Protein AF-A0A947R9C5-F1 (afdb_monomer)

Foldseek 3Di:
DPPVVVVVVVVVVVVVVVVVVVVVVVVVVVVCCVVPVDDPPPPPPPPPLPDFPDPDPVVSLVVQLVLQLVQQVVCCVVPVQKDFPDNVVSSVVSNVLSVVLSVVSVCCVVPPVVVCVVCVSVVSLVVQLVVLVCCQPPPAVPGMHGPDPCSSNVSSVSSVVVVVVVVVVVVVVVVVVVVVVVVVVVVD

Nearest PDB structures (foldseek):
  8t8l-assembly1_A  TM=5.229E-01  e=5.037E+00  Aquifex aeolicus

Secondary structure (DSSP, 8-state):
-HHHHHHHHHHHHHHHHHHHHHHHHHHHHHHHHHHS---TT--S----TT--S-SSHHHHH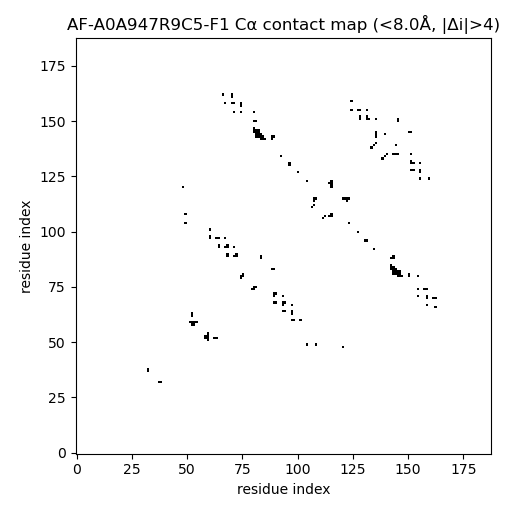HHHHHHHHHHHHHHHHHH--EEES-HHHHHHHHHHHHHHHHHHHHHHHHH-HHHHHHTTTHHHHHHHHHHHHHHHHHT-TTTEEESSTTHHHHHHHHHHHHHHHHHHHHHHHHHHHHHHHHHHHTT-

Solvent-accessible surface area (backbone atoms only — not comparable to full-atom values): 10571 Å² total; per-residue (Å²): 128,72,67,65,60,52,52,53,52,49,54,50,54,53,48,51,52,52,52,50,51,52,52,52,52,52,52,49,52,55,49,48,57,66,74,44,84,64,75,92,70,77,82,58,82,71,71,68,85,70,78,65,88,42,94,48,68,69,58,22,50,54,54,49,28,53,53,44,31,53,47,54,51,52,51,34,72,76,66,61,45,53,53,60,84,44,78,69,53,56,49,50,51,25,46,54,51,38,53,53,49,54,52,52,49,54,48,36,61,73,77,37,43,66,58,38,58,76,46,72,46,48,58,60,55,53,51,48,35,51,48,42,50,47,43,39,67,73,75,20,69,92,46,34,38,54,82,43,91,62,34,43,51,50,49,45,52,50,49,53,54,50,47,53,51,52,52,52,50,50,54,54,50,52,53,52,53,53,52,52,53,52,57,57,60,77,73,109

Radius of gyration: 29.07 Å; Cα contacts (8 Å, |Δi|>4): 104; chains: 1; bounding box: 91×25×64 Å

Sequence (188 aa):
MDKFDKDLRKDIEDLEKLIEEVKNKQEEEKKETKKNGKKPGDNVIRIDLASRYSSSFVVNLIVSFLINAILIYAINLVLHLATTNNNYVLLIFAAVFTIMEEIYKAILLKKYIKIVLYSSGLIFFLINVVIFYLLDLYLLEDYITFVNVLYPLFMVILLQFSRIFVKTAYIKGVKAITMQIIKHKNRR

Structure (mmCIF, N/CA/C/O backbone):
data_AF-A0A947R9C5-F1
#
_entry.id   AF-A0A947R9C5-F1
#
loop_
_atom_site.group_PDB
_atom_site.id
_atom_site.type_symbol
_atom_site.label_atom_id
_atom_site.label_alt_id
_atom_site.label_comp_id
_atom_site.label_asym_id
_atom_site.label_entity_id
_atom_site.label_seq_id
_atom_site.pdbx_PDB_ins_code
_atom_site.Cartn_x
_atom_site.Cartn_y
_atom_site.Cartn_z
_atom_site.occupancy
_atom_site.B_iso_or_equiv
_atom_site.auth_seq_id
_atom_site.auth_comp_id
_atom_site.auth_asym_id
_atom_site.auth_atom_id
_atom_site.pdbx_PDB_model_num
ATOM 1 N N . MET A 1 1 ? -73.333 4.004 40.991 1.00 53.28 1 MET A N 1
ATOM 2 C CA . MET A 1 1 ? -72.412 4.655 40.037 1.00 53.28 1 MET A CA 1
ATOM 3 C C . MET A 1 1 ? -71.102 5.139 40.682 1.00 53.28 1 MET A C 1
ATOM 5 O O . MET A 1 1 ? -70.207 5.470 39.934 1.00 53.28 1 MET A O 1
ATOM 9 N N . ASP A 1 2 ? -70.914 5.074 42.014 1.00 56.94 2 ASP A N 1
ATOM 10 C 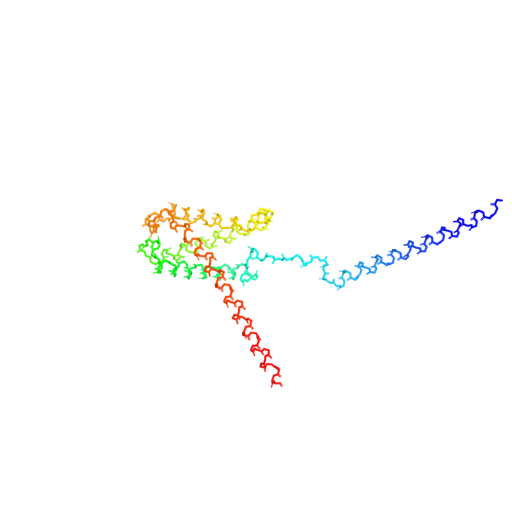CA . ASP A 1 2 ? -69.719 5.633 42.698 1.00 56.94 2 ASP A CA 1
ATOM 11 C C . ASP A 1 2 ? -68.455 4.752 42.787 1.00 56.94 2 ASP A C 1
ATOM 13 O O . ASP A 1 2 ? -67.385 5.250 43.132 1.00 56.94 2 ASP A O 1
ATOM 17 N N . LYS A 1 3 ? -68.534 3.435 42.537 1.00 55.53 3 LYS A N 1
ATOM 18 C CA . LYS A 1 3 ? -67.348 2.554 42.638 1.00 55.53 3 LYS A CA 1
ATOM 19 C C . LYS A 1 3 ? -66.450 2.607 41.398 1.00 55.53 3 LYS A C 1
ATOM 21 O O . LYS A 1 3 ? -65.238 2.551 41.538 1.00 55.53 3 LYS A O 1
ATOM 26 N N . PHE A 1 4 ? -67.039 2.776 40.215 1.00 53.00 4 PHE A N 1
ATOM 27 C CA . PHE A 1 4 ? -66.315 2.736 38.941 1.00 53.00 4 PHE A CA 1
ATOM 28 C C . PHE A 1 4 ? -65.414 3.968 38.740 1.00 53.00 4 PHE A C 1
ATOM 30 O O . PHE A 1 4 ? -64.285 3.832 38.286 1.00 53.00 4 PHE A O 1
ATOM 37 N N . ASP A 1 5 ? -65.864 5.152 39.173 1.00 57.28 5 ASP A N 1
ATOM 38 C CA . ASP A 1 5 ? -65.074 6.393 39.111 1.00 57.28 5 ASP A CA 1
ATOM 39 C C . ASP A 1 5 ? -63.900 6.418 40.101 1.00 57.28 5 ASP A C 1
ATOM 41 O O . ASP A 1 5 ? -62.890 7.080 39.855 1.00 57.28 5 ASP A O 1
ATOM 45 N N . LYS A 1 6 ? -64.006 5.700 41.228 1.00 59.53 6 LYS A N 1
ATOM 46 C CA . LYS A 1 6 ? -62.908 5.589 42.202 1.00 59.53 6 LYS A CA 1
ATOM 47 C C . LYS A 1 6 ? -61.787 4.685 41.706 1.00 59.53 6 LYS A C 1
ATOM 49 O O . LYS A 1 6 ? -60.628 5.034 41.913 1.00 59.53 6 LYS A O 1
ATOM 54 N N . ASP A 1 7 ? -62.126 3.580 41.049 1.00 60.69 7 ASP A N 1
ATOM 55 C CA . ASP A 1 7 ? -61.132 2.673 40.470 1.00 60.69 7 ASP A CA 1
ATOM 56 C C . ASP A 1 7 ? -60.434 3.335 39.267 1.00 60.69 7 ASP A C 1
ATOM 58 O O . ASP A 1 7 ? -59.208 3.345 39.210 1.00 60.69 7 ASP A O 1
ATOM 62 N N . LEU A 1 8 ? -61.178 4.048 38.407 1.00 57.62 8 LEU A N 1
ATOM 63 C CA . LEU A 1 8 ? -60.596 4.807 37.288 1.00 57.62 8 LEU A CA 1
ATOM 64 C C . LEU A 1 8 ? -59.629 5.910 37.740 1.00 57.62 8 LEU A C 1
ATOM 66 O O . LEU A 1 8 ? -58.589 6.113 37.121 1.00 57.62 8 LEU A O 1
ATOM 70 N N . ARG A 1 9 ? -59.950 6.632 38.821 1.00 62.59 9 ARG A N 1
ATOM 71 C CA . ARG A 1 9 ? -59.053 7.665 39.366 1.00 62.59 9 ARG A CA 1
ATOM 72 C C . ARG A 1 9 ? -57.764 7.076 39.925 1.0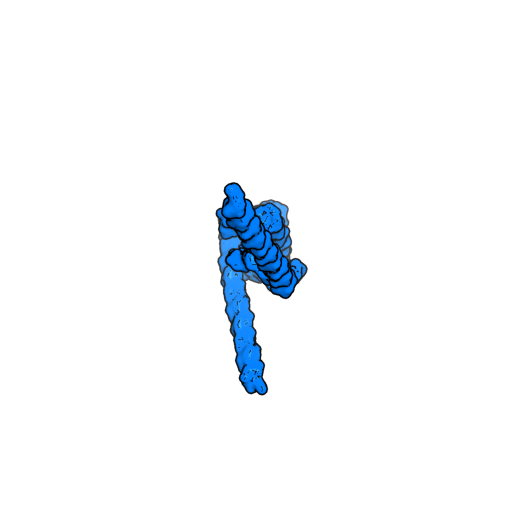0 62.59 9 ARG A C 1
ATOM 74 O O . ARG A 1 9 ? -56.718 7.694 39.773 1.00 62.59 9 ARG A O 1
ATOM 81 N N . LYS A 1 10 ? -57.842 5.897 40.541 1.00 68.12 10 LYS A N 1
ATOM 82 C CA . LYS A 1 10 ? -56.682 5.212 41.111 1.00 68.12 10 LYS A CA 1
ATOM 83 C C . LYS A 1 10 ? -55.765 4.661 40.017 1.00 68.12 10 LYS A C 1
ATOM 85 O O . LYS A 1 10 ? -54.557 4.844 40.099 1.00 68.12 10 LYS A O 1
ATOM 90 N N . ASP A 1 11 ? -56.349 4.112 38.954 1.00 58.91 11 ASP A N 1
ATOM 91 C CA . ASP A 1 11 ? -55.603 3.649 37.781 1.00 58.91 11 ASP A CA 1
ATOM 92 C C . ASP A 1 11 ? -54.915 4.809 37.042 1.00 58.91 11 ASP A C 1
ATOM 94 O O . ASP A 1 11 ? -53.779 4.669 36.593 1.00 58.91 11 ASP A O 1
ATOM 98 N N . ILE A 1 12 ? -55.561 5.979 36.950 1.00 66.75 12 ILE A N 1
ATOM 99 C CA . ILE A 1 12 ? -54.958 7.191 36.366 1.00 66.75 12 ILE A CA 1
ATOM 100 C C . ILE A 1 12 ? -53.794 7.702 37.228 1.00 66.75 12 ILE A C 1
ATOM 102 O O . ILE A 1 12 ? -52.746 8.048 36.691 1.00 66.75 12 ILE A O 1
ATOM 106 N N . GLU A 1 13 ? -53.944 7.707 38.552 1.00 71.88 13 GLU A N 1
ATOM 107 C CA . GLU A 1 13 ? -52.908 8.168 39.486 1.00 71.88 13 GLU A CA 1
ATOM 108 C C . GLU A 1 13 ? -51.690 7.220 39.514 1.00 71.88 13 GLU A C 1
ATOM 110 O O . GLU A 1 13 ? -50.543 7.663 39.617 1.00 71.88 13 GLU A O 1
ATOM 115 N N . ASP A 1 14 ? -51.918 5.915 39.354 1.00 68.94 14 ASP A N 1
ATOM 116 C CA . ASP A 1 14 ? -50.853 4.917 39.224 1.00 68.94 14 ASP A CA 1
ATOM 117 C C . ASP A 1 14 ? -50.163 4.993 37.846 1.00 68.94 14 ASP A C 1
ATOM 119 O O . ASP A 1 14 ? -48.938 4.858 37.756 1.00 68.94 14 ASP A O 1
ATOM 123 N N . LEU A 1 15 ? -50.908 5.301 36.776 1.00 64.06 15 LEU A N 1
ATOM 124 C CA . LEU A 1 15 ? -50.351 5.574 35.445 1.00 64.06 15 LEU A CA 1
ATOM 125 C C . LEU A 1 15 ? -49.497 6.849 35.422 1.00 64.06 15 LEU A C 1
ATOM 127 O O . LEU A 1 15 ? -48.433 6.850 34.800 1.00 64.06 15 LEU A O 1
ATOM 131 N N . GLU A 1 16 ? -49.910 7.914 36.111 1.00 65.81 16 GLU A N 1
ATOM 132 C CA . GLU A 1 16 ? -49.125 9.151 36.223 1.00 65.81 16 GLU A CA 1
ATOM 133 C C . GLU A 1 16 ? -47.800 8.916 36.959 1.00 65.81 16 GLU A C 1
ATOM 135 O O . GLU A 1 16 ? -46.749 9.343 36.472 1.00 65.81 16 GLU A O 1
ATOM 140 N N . LYS A 1 17 ? -47.812 8.140 38.052 1.00 73.75 17 LYS A N 1
ATOM 141 C CA . LYS A 1 17 ? -46.584 7.740 38.765 1.00 73.75 17 LYS A CA 1
ATOM 142 C C . LYS A 1 17 ? -45.651 6.898 37.896 1.00 73.75 17 LYS A C 1
ATOM 144 O O . LYS A 1 17 ? -44.444 7.128 37.894 1.00 73.75 17 LYS A O 1
ATOM 149 N N . LEU A 1 18 ? -46.194 5.964 37.112 1.00 66.56 18 LEU A N 1
ATOM 150 C CA . LEU A 1 18 ? -45.417 5.162 36.159 1.00 66.56 18 LEU A CA 1
ATOM 151 C C . LEU A 1 18 ? -44.796 6.025 35.050 1.00 66.56 18 LEU A C 1
ATOM 153 O O . LEU A 1 18 ? -43.640 5.813 34.681 1.00 66.56 18 LEU A O 1
ATOM 157 N N . ILE A 1 19 ? -45.525 7.017 34.535 1.00 68.94 19 ILE A N 1
ATOM 158 C CA . ILE A 1 19 ? -45.010 7.957 33.528 1.00 68.94 19 ILE A CA 1
ATOM 159 C C . ILE A 1 19 ? -43.882 8.813 34.116 1.00 68.94 19 ILE A C 1
ATOM 161 O O . ILE A 1 19 ? -42.867 9.036 33.449 1.00 68.94 19 ILE A O 1
ATOM 165 N N . GLU A 1 20 ? -44.029 9.265 35.359 1.00 74.31 20 GLU A N 1
ATOM 166 C CA . GLU A 1 20 ? -43.029 10.084 36.041 1.00 74.31 20 GLU A CA 1
ATOM 167 C C . GLU A 1 20 ? -41.762 9.279 36.382 1.00 74.31 20 GLU A C 1
ATOM 169 O O . GLU A 1 20 ? -40.648 9.746 36.127 1.00 74.31 20 GLU A O 1
ATOM 174 N N . GLU A 1 21 ? -41.902 8.023 36.818 1.00 72.56 21 GLU A N 1
ATOM 175 C CA . GLU A 1 21 ? -40.773 7.099 36.995 1.00 72.56 21 GLU A CA 1
ATOM 176 C C . GLU A 1 21 ? -40.046 6.796 35.679 1.00 72.56 21 GLU A C 1
ATOM 178 O O . GLU A 1 21 ? -38.812 6.787 35.640 1.00 72.56 21 GLU A O 1
ATOM 183 N N . VAL A 1 22 ? -40.779 6.573 34.581 1.00 65.44 22 VAL A N 1
ATOM 184 C CA . VAL A 1 22 ? -40.179 6.331 33.257 1.00 65.44 22 VAL A CA 1
ATOM 185 C C . VAL A 1 22 ? -39.444 7.575 32.759 1.00 65.44 22 VAL A C 1
ATOM 187 O O . VAL A 1 22 ? -38.348 7.463 32.204 1.00 65.44 22 VAL A O 1
ATOM 190 N N . LYS A 1 23 ? -39.999 8.769 32.984 1.00 69.75 23 LYS A N 1
ATOM 191 C CA . LYS A 1 23 ? -39.371 10.035 32.592 1.00 69.75 23 LYS A CA 1
ATOM 192 C C . LYS A 1 23 ? -38.098 10.307 33.397 1.00 69.75 23 LYS A C 1
ATOM 194 O O . LYS A 1 23 ? -37.084 10.681 32.806 1.00 69.75 23 LYS A O 1
ATOM 199 N N . ASN A 1 24 ? -38.116 10.031 34.701 1.00 73.31 24 ASN A N 1
ATOM 200 C CA . ASN A 1 24 ? -36.943 10.156 35.566 1.00 73.31 24 ASN A CA 1
ATOM 201 C C . ASN A 1 24 ? -35.847 9.149 35.187 1.00 73.31 24 ASN A C 1
ATOM 203 O O . ASN A 1 24 ? -34.696 9.551 35.015 1.00 73.31 24 ASN A O 1
ATOM 207 N N . LYS A 1 25 ? -36.201 7.884 34.913 1.00 64.75 25 LYS A N 1
ATOM 208 C CA . LYS A 1 25 ? -35.247 6.879 34.404 1.00 64.75 25 LYS A CA 1
ATOM 209 C C . LYS A 1 25 ? -34.638 7.280 33.057 1.00 64.75 25 LYS A C 1
ATOM 211 O O . LYS A 1 25 ? -33.432 7.151 32.871 1.00 64.75 25 LYS A O 1
ATOM 216 N N . GLN A 1 26 ? -35.426 7.842 32.136 1.00 63.81 26 GLN A N 1
ATOM 217 C CA . GLN A 1 26 ? -34.904 8.335 30.853 1.00 63.81 26 GLN A CA 1
ATOM 218 C C . GLN A 1 26 ? -33.976 9.548 31.005 1.00 63.81 26 GLN A C 1
ATOM 220 O O . GLN A 1 26 ? -33.040 9.719 30.217 1.00 63.81 26 GLN A O 1
ATOM 225 N N . GLU A 1 27 ? -34.226 10.427 31.976 1.00 68.94 27 GLU A N 1
ATOM 226 C CA . GLU A 1 27 ? -33.337 11.553 32.260 1.00 68.94 27 GLU A CA 1
ATOM 227 C C . GLU A 1 27 ? -32.036 11.118 32.939 1.00 68.94 27 GLU A C 1
ATOM 229 O O . GLU A 1 27 ? -30.978 11.675 32.624 1.00 68.94 27 GLU A O 1
ATOM 234 N N . GLU A 1 28 ? -32.089 10.118 33.817 1.00 64.44 28 GLU A N 1
ATOM 235 C CA . GLU A 1 28 ? -30.911 9.501 34.431 1.00 64.44 28 GLU A CA 1
ATOM 236 C C . GLU A 1 28 ? -30.061 8.763 33.388 1.00 64.44 28 GLU A C 1
ATOM 238 O O . GLU A 1 28 ? -28.872 9.066 33.265 1.00 64.44 28 GLU A O 1
ATOM 243 N N . GLU A 1 29 ? -30.663 7.945 32.518 1.00 57.72 29 GLU A N 1
ATOM 244 C CA . GLU A 1 29 ? -29.960 7.287 31.404 1.00 57.72 29 GLU A CA 1
ATOM 245 C C . GLU A 1 29 ? -29.305 8.301 30.448 1.00 57.72 29 GLU A C 1
ATOM 247 O O . GLU A 1 29 ? -28.153 8.138 30.029 1.00 57.72 29 GLU A O 1
ATOM 252 N N . LYS A 1 30 ? -29.987 9.411 30.125 1.00 59.12 30 LYS A N 1
ATOM 253 C CA . LYS A 1 30 ? -29.418 10.484 29.283 1.00 59.12 30 LYS A CA 1
ATOM 254 C C . LYS A 1 30 ? -28.261 11.220 29.965 1.00 59.12 30 LYS A C 1
ATOM 256 O O . LYS A 1 30 ? -27.353 11.690 29.267 1.00 59.12 30 LYS A O 1
ATOM 261 N N . LYS A 1 31 ? -28.273 11.347 31.296 1.00 61.38 31 LYS A N 1
ATOM 262 C CA . LYS A 1 31 ? -27.193 11.976 32.078 1.00 61.38 31 LYS A CA 1
ATOM 263 C C . LYS A 1 31 ? -26.000 11.030 32.244 1.00 61.38 31 LYS A C 1
ATOM 265 O O . LYS A 1 31 ? -24.862 11.486 32.101 1.00 61.38 31 LYS A O 1
ATOM 270 N N . GLU A 1 32 ? -26.230 9.732 32.427 1.00 55.12 32 GLU A N 1
ATOM 271 C CA . GLU A 1 32 ? -25.171 8.715 32.449 1.00 55.12 32 GLU A CA 1
ATOM 272 C C . GLU A 1 32 ? -24.497 8.554 31.081 1.00 55.12 32 GLU A C 1
ATOM 274 O O . GLU A 1 32 ? -23.267 8.532 31.005 1.00 55.12 32 GLU A O 1
ATOM 279 N N . THR A 1 33 ? -25.263 8.590 29.986 1.00 49.47 33 THR A N 1
ATOM 280 C CA . THR A 1 33 ? -24.723 8.526 28.612 1.00 49.47 33 THR A CA 1
ATOM 281 C C . THR A 1 33 ? -23.879 9.760 28.246 1.00 49.47 33 THR A C 1
ATOM 283 O O . THR A 1 33 ? -23.000 9.687 27.387 1.00 49.47 33 THR A O 1
ATOM 286 N N . LYS A 1 34 ? -24.108 10.912 28.898 1.00 51.81 34 LYS A N 1
ATOM 287 C CA . LYS A 1 34 ? -23.310 12.138 28.700 1.00 51.81 34 LYS A CA 1
ATOM 288 C C . LYS A 1 34 ? -22.075 12.225 29.604 1.00 51.81 34 LYS A C 1
ATOM 290 O O . LYS A 1 34 ? -21.086 12.823 29.185 1.00 51.81 34 LYS A O 1
ATOM 295 N N . LYS A 1 35 ? -22.108 11.652 30.815 1.00 50.00 35 LYS A N 1
ATOM 296 C CA . LYS A 1 35 ? -20.952 11.614 31.735 1.00 50.00 35 LYS A CA 1
ATOM 297 C C . LYS A 1 35 ? -19.989 10.463 31.435 1.00 50.00 35 LYS A C 1
ATOM 299 O O . LYS A 1 35 ? -18.780 10.647 31.544 1.00 50.00 35 LYS A O 1
ATOM 304 N N . ASN A 1 36 ? -20.496 9.323 30.973 1.00 40.94 36 ASN A N 1
ATOM 305 C CA . ASN A 1 36 ? -19.689 8.228 30.454 1.00 40.94 36 ASN A CA 1
ATOM 306 C C . ASN A 1 36 ? -19.639 8.331 28.929 1.00 40.94 36 ASN A C 1
ATOM 308 O O . ASN A 1 36 ? -20.468 7.761 28.229 1.00 40.94 36 ASN A O 1
ATOM 312 N N . GLY A 1 37 ? -18.639 9.046 28.406 1.00 43.34 37 GLY A N 1
ATOM 313 C CA . GLY A 1 37 ? -18.347 9.191 26.972 1.00 43.34 37 GLY A CA 1
ATOM 314 C C . GLY A 1 37 ? -17.940 7.893 26.251 1.00 43.34 37 GLY A C 1
ATOM 315 O O . GLY A 1 37 ? -17.060 7.909 25.394 1.00 43.34 37 GLY A O 1
ATOM 316 N N . LYS A 1 38 ? -18.557 6.759 26.583 1.00 40.94 38 LYS A N 1
ATOM 317 C CA . LYS A 1 38 ? -18.453 5.495 25.861 1.00 40.94 38 LYS A CA 1
ATOM 318 C C . LYS A 1 38 ? -19.817 5.183 25.267 1.00 40.94 38 LYS A C 1
ATOM 320 O O . LYS A 1 38 ? -20.680 4.611 25.921 1.00 40.94 38 LYS A O 1
ATOM 325 N N . LYS A 1 39 ? -19.992 5.559 23.999 1.00 39.47 39 LYS A N 1
ATOM 326 C CA . LYS A 1 39 ? -21.096 5.067 23.171 1.00 39.47 39 LYS A CA 1
ATOM 327 C C . LYS A 1 39 ? -21.108 3.526 23.228 1.00 39.47 39 LYS A C 1
ATOM 329 O O . LYS A 1 39 ? -20.090 2.924 22.871 1.00 39.47 39 LYS A O 1
ATOM 334 N N . PRO A 1 40 ? -22.212 2.878 23.633 1.00 39.00 40 PRO A N 1
ATOM 335 C CA . PRO A 1 40 ? -22.354 1.434 23.525 1.00 39.00 40 PRO A CA 1
ATOM 336 C C . PRO A 1 40 ? -22.621 1.117 22.050 1.00 39.00 40 PRO A C 1
ATOM 338 O O . PRO A 1 40 ? -23.697 1.375 21.522 1.00 39.00 40 PRO A O 1
ATOM 341 N N . GLY A 1 41 ? -21.586 0.664 21.347 1.00 37.09 41 GLY A N 1
ATOM 342 C CA . GLY A 1 41 ? -21.654 0.381 19.910 1.00 37.09 41 GLY A CA 1
ATOM 343 C C . GLY A 1 41 ? -20.303 0.174 19.225 1.00 37.09 41 GLY A C 1
ATOM 344 O O . GLY A 1 41 ? -20.270 -0.296 18.095 1.00 37.09 41 GLY A O 1
ATOM 345 N N . ASP A 1 42 ? -19.177 0.463 19.887 1.00 36.44 42 ASP A N 1
ATOM 346 C CA . ASP A 1 42 ? -17.840 0.373 19.267 1.00 36.44 42 ASP A CA 1
ATOM 347 C C . ASP A 1 42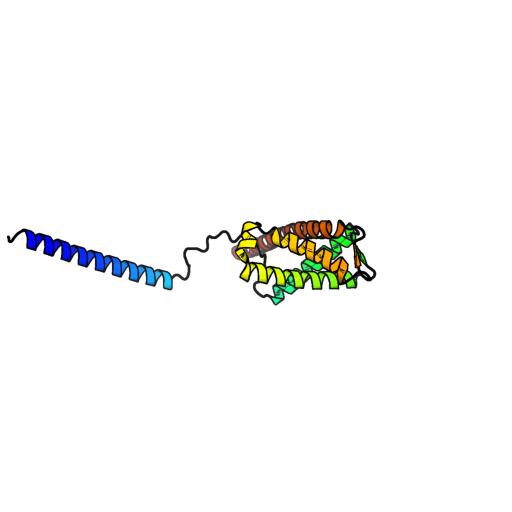 ? -17.193 -1.028 19.363 1.00 36.44 42 ASP A C 1
ATOM 349 O O . ASP A 1 42 ? -16.001 -1.179 19.121 1.00 36.44 42 ASP A O 1
ATOM 353 N N . ASN A 1 43 ? -17.985 -2.069 19.655 1.00 34.69 43 ASN A N 1
ATOM 354 C CA . ASN A 1 43 ? -17.599 -3.471 19.440 1.00 34.69 43 ASN A CA 1
ATOM 355 C C . ASN A 1 43 ? -17.973 -3.951 18.027 1.00 34.69 43 ASN A C 1
ATOM 357 O O . ASN A 1 43 ? -18.159 -5.144 17.790 1.00 34.69 43 ASN A O 1
ATOM 361 N N . VAL A 1 44 ? -18.053 -3.041 17.051 1.00 35.31 44 VAL A N 1
ATOM 362 C CA . VAL A 1 44 ? -17.808 -3.460 15.674 1.00 35.31 44 VAL A CA 1
ATOM 363 C C . VAL A 1 44 ? -16.361 -3.917 15.674 1.00 35.31 44 VAL A C 1
ATOM 365 O O . VAL A 1 44 ? -15.467 -3.123 15.961 1.00 35.31 44 VAL A O 1
ATOM 368 N N . ILE A 1 45 ? -16.132 -5.198 15.396 1.00 35.91 45 ILE A N 1
ATOM 369 C CA . ILE A 1 45 ? -14.817 -5.704 15.024 1.00 35.91 45 ILE A CA 1
ATOM 370 C C . ILE A 1 45 ? -14.373 -4.809 13.868 1.00 35.91 45 ILE A C 1
ATOM 372 O O . ILE A 1 45 ? -14.780 -5.005 12.722 1.00 35.91 45 ILE A O 1
ATOM 376 N N . ARG A 1 46 ? -13.604 -3.758 14.177 1.00 39.50 46 ARG A N 1
ATOM 377 C CA . ARG A 1 46 ? -12.885 -2.963 13.195 1.00 39.50 46 ARG A CA 1
ATOM 378 C C . ARG A 1 46 ? -11.838 -3.921 12.677 1.00 39.50 46 ARG A C 1
ATOM 380 O O . ARG A 1 46 ? -10.709 -3.950 13.157 1.00 39.50 46 ARG A O 1
ATOM 387 N N . ILE A 1 47 ? -12.248 -4.770 11.738 1.00 38.41 47 ILE A N 1
ATOM 388 C CA . ILE A 1 47 ? -11.328 -5.345 10.782 1.00 38.41 47 ILE A CA 1
ATOM 389 C C . ILE A 1 47 ? -10.610 -4.108 10.261 1.00 38.41 47 ILE A C 1
ATOM 391 O O . ILE A 1 47 ? -11.222 -3.209 9.687 1.00 38.41 47 ILE A O 1
ATOM 395 N N . ASP A 1 48 ? -9.346 -3.986 10.631 1.00 52.72 48 ASP A N 1
ATOM 396 C CA . ASP A 1 48 ? -8.492 -2.855 10.316 1.00 52.72 48 ASP A CA 1
ATOM 397 C C . ASP A 1 48 ? -8.137 -2.966 8.821 1.00 52.72 48 ASP A C 1
ATOM 399 O O . ASP A 1 48 ? -6.993 -3.206 8.440 1.00 52.72 48 ASP A O 1
ATOM 403 N N . LEU A 1 49 ? -9.176 -2.883 7.971 1.00 46.78 49 LEU A N 1
ATOM 404 C CA . LEU A 1 49 ? -9.164 -2.952 6.503 1.00 46.78 49 LEU A CA 1
ATOM 405 C C . LEU A 1 49 ? -8.330 -1.814 5.908 1.00 46.78 49 LEU A C 1
ATOM 407 O O . LEU A 1 49 ? -7.969 -1.836 4.738 1.00 46.78 49 LEU A O 1
ATOM 411 N N . ALA A 1 50 ? -8.015 -0.828 6.740 1.00 53.09 50 ALA A N 1
ATOM 412 C CA . ALA A 1 50 ? -7.277 0.368 6.435 1.00 53.09 50 ALA A CA 1
ATOM 413 C C . ALA A 1 50 ? -6.162 0.535 7.455 1.00 53.09 50 ALA A C 1
ATOM 415 O O . ALA A 1 50 ? -6.184 1.484 8.234 1.00 53.09 50 ALA A O 1
ATOM 416 N N . SER A 1 51 ? -5.232 -0.417 7.507 1.00 57.97 51 SER A N 1
ATOM 417 C CA . SER A 1 51 ? -4.152 -0.341 8.483 1.00 57.97 51 SER A CA 1
ATOM 418 C C . SER A 1 51 ? -3.400 0.976 8.318 1.00 57.97 51 SER A C 1
ATOM 420 O O . SER A 1 51 ? -2.712 1.173 7.316 1.00 57.97 51 SER A O 1
ATOM 422 N N . ARG A 1 52 ? -3.547 1.871 9.293 1.00 67.81 52 ARG A N 1
ATOM 423 C CA . ARG A 1 52 ? -2.762 3.099 9.387 1.00 67.81 52 ARG A CA 1
ATOM 424 C C . ARG A 1 52 ? -1.636 2.852 10.374 1.00 67.81 52 ARG A C 1
ATOM 426 O O . ARG A 1 52 ? -1.879 2.401 11.491 1.00 67.81 52 ARG A O 1
ATOM 433 N N . TYR A 1 53 ? -0.412 3.155 9.969 1.00 66.38 53 TYR A N 1
ATOM 434 C CA . TYR A 1 53 ? 0.763 3.063 10.835 1.00 66.38 53 TYR A CA 1
ATOM 435 C C . TYR A 1 53 ? 0.821 4.212 11.850 1.00 66.38 53 TYR A C 1
ATOM 437 O O . TYR A 1 53 ? 1.455 4.084 12.893 1.00 66.38 53 TYR A O 1
ATOM 445 N N . SER A 1 54 ? 0.151 5.332 11.562 1.00 72.75 54 SER A N 1
ATOM 446 C CA . SER A 1 54 ? 0.049 6.487 12.455 1.00 72.75 54 SER A CA 1
ATOM 447 C C . SER A 1 54 ? -1.304 7.185 12.309 1.00 72.75 54 SER A C 1
ATOM 449 O O . SER A 1 54 ? -1.949 7.109 11.262 1.00 72.75 54 SER A O 1
ATOM 451 N N . SER A 1 55 ? -1.730 7.893 13.357 1.00 72.31 55 SER A N 1
ATOM 452 C CA . SER A 1 55 ? -2.902 8.775 13.315 1.00 72.31 55 SER A CA 1
ATOM 453 C C . SER A 1 55 ? -2.667 10.015 12.445 1.00 72.31 55 SER A C 1
ATOM 455 O O . SER A 1 55 ? -3.615 10.530 11.852 1.00 72.31 55 SER A O 1
ATOM 457 N N . SER A 1 56 ? -1.415 10.474 12.331 1.00 83.38 56 SER A N 1
ATOM 458 C CA . SER A 1 56 ? -1.037 11.585 11.454 1.00 83.38 56 SER A CA 1
ATOM 459 C C . SER A 1 56 ? -0.924 11.113 10.005 1.00 83.38 56 SER A C 1
ATOM 461 O O . SER A 1 56 ? -0.188 10.169 9.715 1.00 83.38 56 SER A O 1
ATOM 463 N N . PHE A 1 57 ? -1.618 11.795 9.087 1.00 80.62 57 PHE A N 1
ATOM 464 C CA . PHE A 1 57 ? -1.604 11.468 7.656 1.00 80.62 57 PHE A CA 1
ATOM 465 C C . PHE A 1 57 ? -0.190 11.515 7.066 1.00 80.62 57 PHE A C 1
ATOM 467 O O . PHE A 1 57 ? 0.214 10.584 6.378 1.00 80.62 57 PHE A O 1
ATOM 474 N N . VAL A 1 58 ? 0.584 12.554 7.394 1.00 85.50 58 VAL A N 1
ATOM 475 C CA . VAL A 1 58 ? 1.954 12.730 6.885 1.00 85.50 58 VAL A CA 1
ATOM 476 C C . VAL A 1 58 ? 2.868 11.612 7.383 1.00 85.50 58 VAL A C 1
ATOM 478 O O . VAL A 1 58 ? 3.599 11.014 6.601 1.00 85.50 58 VAL A O 1
ATOM 481 N N . VAL A 1 59 ? 2.788 11.276 8.674 1.00 84.88 59 VAL A N 1
ATOM 482 C CA . VAL A 1 59 ? 3.600 10.194 9.249 1.00 84.88 59 VAL A CA 1
ATOM 483 C C . VAL A 1 59 ? 3.201 8.849 8.645 1.00 84.88 59 VAL A C 1
ATOM 485 O O . VAL A 1 59 ? 4.071 8.058 8.294 1.00 84.88 59 VAL A O 1
ATOM 488 N N . ASN A 1 60 ? 1.900 8.597 8.473 1.00 86.12 60 ASN A N 1
ATOM 489 C CA . ASN A 1 60 ? 1.422 7.382 7.822 1.00 86.12 60 ASN A CA 1
ATOM 490 C C . ASN A 1 60 ? 1.923 7.274 6.377 1.00 86.12 60 ASN A C 1
ATOM 492 O O . ASN A 1 60 ? 2.355 6.198 5.975 1.00 86.12 60 ASN A O 1
ATOM 496 N N . LEU A 1 61 ? 1.901 8.374 5.622 1.00 88.81 61 LEU A N 1
ATOM 497 C CA . LEU A 1 61 ? 2.389 8.415 4.247 1.00 88.81 61 LEU A CA 1
ATOM 498 C C . LEU A 1 61 ? 3.889 8.110 4.180 1.00 88.81 61 LEU A C 1
ATOM 500 O O . LEU A 1 61 ? 4.292 7.257 3.396 1.00 88.81 61 LEU A O 1
ATOM 504 N N . ILE A 1 62 ? 4.703 8.742 5.034 1.00 90.12 62 ILE A N 1
ATOM 505 C CA . ILE A 1 62 ? 6.156 8.511 5.082 1.00 90.12 62 ILE A CA 1
ATOM 506 C C . ILE A 1 62 ? 6.461 7.056 5.445 1.00 90.12 62 ILE A C 1
ATOM 508 O O . ILE A 1 62 ? 7.253 6.405 4.771 1.00 90.12 62 ILE A O 1
ATOM 512 N N . VAL A 1 63 ? 5.821 6.519 6.487 1.00 88.81 63 VAL A N 1
ATOM 513 C CA . VAL A 1 63 ? 6.049 5.129 6.912 1.00 88.81 63 VAL A CA 1
ATOM 514 C C . VAL A 1 63 ? 5.590 4.145 5.836 1.00 88.81 63 VAL A C 1
ATOM 516 O O . VAL A 1 63 ? 6.313 3.198 5.529 1.00 88.81 63 VAL A O 1
ATOM 519 N N . SER A 1 64 ? 4.428 4.381 5.225 1.00 90.12 64 SER A N 1
ATOM 520 C CA . SER A 1 64 ? 3.921 3.541 4.134 1.00 90.12 64 SER A CA 1
ATOM 521 C C . SER A 1 64 ? 4.845 3.585 2.925 1.00 90.12 64 SER A C 1
ATOM 523 O O . SER A 1 64 ? 5.126 2.540 2.345 1.00 90.12 64 SER A O 1
ATOM 525 N N . PHE A 1 65 ? 5.382 4.762 2.602 1.00 93.62 65 PHE A N 1
ATOM 526 C CA . PHE A 1 65 ? 6.361 4.929 1.535 1.00 93.62 65 PHE A CA 1
ATOM 527 C C . PHE A 1 65 ? 7.634 4.144 1.827 1.00 93.62 65 PHE A C 1
ATOM 529 O O . PHE A 1 65 ? 8.070 3.381 0.974 1.00 93.62 65 PHE A O 1
ATOM 536 N N . LEU A 1 66 ? 8.196 4.267 3.033 1.00 92.94 66 LEU A N 1
ATOM 537 C CA . LEU A 1 66 ? 9.403 3.533 3.415 1.00 92.94 66 LEU A CA 1
ATOM 538 C C . LEU A 1 66 ? 9.194 2.020 3.317 1.00 92.94 66 LEU A C 1
ATOM 540 O O . LEU A 1 66 ? 10.021 1.324 2.734 1.00 92.94 66 LEU A O 1
ATOM 544 N N . ILE A 1 67 ? 8.075 1.509 3.835 1.00 91.81 67 ILE A N 1
ATOM 545 C CA . ILE A 1 67 ? 7.756 0.079 3.758 1.00 91.81 67 ILE A CA 1
ATOM 546 C C . ILE A 1 67 ? 7.598 -0.354 2.299 1.00 91.81 67 ILE A C 1
ATOM 548 O O . ILE A 1 67 ? 8.204 -1.342 1.891 1.00 91.81 67 ILE A O 1
ATOM 552 N N . ASN A 1 68 ? 6.820 0.381 1.505 1.00 94.19 68 ASN A N 1
ATOM 553 C CA . ASN A 1 68 ? 6.598 0.052 0.100 1.00 94.19 68 ASN A CA 1
ATOM 554 C C . ASN A 1 68 ? 7.899 0.107 -0.706 1.00 94.19 68 ASN A C 1
ATOM 556 O O . ASN A 1 68 ? 8.164 -0.820 -1.461 1.00 94.19 68 ASN A O 1
ATOM 560 N N . ALA A 1 69 ? 8.733 1.129 -0.515 1.00 93.94 69 ALA A N 1
ATOM 561 C CA . ALA A 1 69 ? 10.016 1.266 -1.194 1.00 93.94 69 ALA A CA 1
ATOM 562 C C . ALA A 1 69 ? 10.966 0.114 -0.849 1.00 93.94 69 ALA A C 1
ATOM 564 O O . ALA A 1 69 ? 11.516 -0.508 -1.756 1.00 93.94 69 ALA A O 1
ATOM 565 N N . ILE A 1 70 ? 11.104 -0.222 0.439 1.00 94.25 70 ILE A N 1
ATOM 566 C CA . ILE A 1 70 ? 11.944 -1.343 0.882 1.00 94.25 70 ILE A CA 1
ATOM 567 C C . ILE A 1 70 ? 11.434 -2.659 0.290 1.00 94.25 70 ILE A C 1
ATOM 569 O O . ILE A 1 70 ? 12.229 -3.440 -0.225 1.00 94.25 70 ILE A O 1
ATOM 573 N N . LEU A 1 71 ? 10.123 -2.909 0.340 1.00 94.31 71 LEU A N 1
ATOM 574 C CA . LEU A 1 71 ? 9.545 -4.153 -0.163 1.00 94.31 71 LEU A CA 1
ATOM 575 C C . LEU A 1 71 ? 9.648 -4.268 -1.683 1.00 94.31 71 LEU A C 1
ATOM 577 O O . LEU A 1 71 ? 10.061 -5.312 -2.173 1.00 94.31 71 LEU A O 1
ATOM 581 N N . ILE A 1 72 ? 9.311 -3.213 -2.426 1.00 93.31 72 ILE A N 1
ATOM 582 C CA . ILE A 1 72 ? 9.416 -3.192 -3.890 1.00 93.31 72 ILE A CA 1
ATOM 583 C C . ILE A 1 72 ? 10.866 -3.432 -4.309 1.00 93.31 72 ILE A C 1
ATOM 585 O O . ILE A 1 72 ? 11.126 -4.285 -5.155 1.00 93.31 72 ILE A O 1
ATOM 589 N N . TYR A 1 73 ? 11.812 -2.743 -3.670 1.00 93.19 73 TYR A N 1
ATOM 590 C CA . TYR A 1 73 ? 13.230 -2.929 -3.947 1.00 93.19 73 TYR A CA 1
ATOM 591 C C . TYR A 1 73 ? 13.696 -4.352 -3.611 1.00 93.19 73 TYR A C 1
ATOM 593 O O . TYR A 1 73 ? 14.333 -4.994 -4.439 1.00 93.19 73 TYR A O 1
ATOM 601 N N . ALA A 1 74 ? 13.346 -4.877 -2.433 1.00 93.12 74 ALA A N 1
ATOM 602 C CA . ALA A 1 74 ? 13.745 -6.217 -2.006 1.00 93.12 74 ALA A CA 1
ATOM 603 C C . ALA A 1 74 ? 13.160 -7.318 -2.904 1.00 93.12 74 ALA A C 1
ATOM 605 O O . ALA A 1 74 ? 13.875 -8.242 -3.286 1.00 93.12 74 ALA A O 1
ATOM 606 N N . ILE A 1 75 ? 11.879 -7.213 -3.271 1.00 93.75 75 ILE A N 1
ATOM 607 C CA . ILE A 1 75 ? 11.231 -8.169 -4.175 1.00 93.75 75 ILE A CA 1
ATOM 608 C C . ILE A 1 75 ? 11.909 -8.124 -5.546 1.00 93.75 75 ILE A C 1
ATOM 610 O O . ILE A 1 75 ? 12.240 -9.179 -6.090 1.00 93.75 75 ILE A O 1
ATOM 614 N N . ASN A 1 76 ? 12.170 -6.925 -6.081 1.00 91.31 76 ASN A N 1
ATOM 615 C CA . ASN A 1 76 ? 12.824 -6.803 -7.379 1.00 91.31 76 ASN A CA 1
ATOM 616 C C . ASN A 1 76 ? 14.273 -7.311 -7.353 1.00 91.31 76 ASN A C 1
ATOM 618 O O . ASN A 1 76 ? 14.697 -7.966 -8.295 1.00 91.31 76 ASN A O 1
ATOM 622 N N . LEU A 1 77 ? 15.009 -7.079 -6.264 1.00 90.62 77 LEU A N 1
ATOM 623 C CA . LEU A 1 77 ? 16.383 -7.559 -6.099 1.00 90.62 77 LEU A CA 1
ATOM 624 C C . LEU A 1 77 ? 16.472 -9.092 -6.073 1.00 90.62 77 LEU A C 1
ATOM 626 O O . LEU A 1 77 ? 17.426 -9.664 -6.590 1.00 90.62 77 LEU A O 1
ATOM 630 N N . VAL A 1 78 ? 15.502 -9.768 -5.453 1.00 92.75 78 VAL A N 1
ATOM 631 C CA . VAL A 1 78 ? 15.519 -11.235 -5.325 1.00 92.75 78 VAL A CA 1
ATOM 632 C C . VAL A 1 78 ? 14.994 -11.912 -6.591 1.00 92.75 78 VAL A C 1
ATOM 634 O O . VAL A 1 78 ? 15.567 -12.901 -7.041 1.00 92.75 78 VAL A O 1
ATOM 637 N N . LEU A 1 79 ? 13.909 -11.394 -7.168 1.00 91.56 79 LEU A N 1
ATOM 638 C CA . LEU A 1 79 ? 13.169 -12.073 -8.237 1.00 91.56 79 LEU A CA 1
ATOM 639 C C . LEU A 1 79 ? 13.372 -11.469 -9.628 1.00 91.56 79 LEU A C 1
ATOM 641 O O . LEU A 1 79 ? 12.954 -12.087 -10.602 1.00 91.56 79 LEU A O 1
ATOM 645 N N . HIS A 1 80 ? 13.999 -10.293 -9.730 1.00 88.94 80 HIS A N 1
ATOM 646 C CA . HIS A 1 80 ? 14.281 -9.601 -10.993 1.00 88.94 80 HIS A CA 1
ATOM 647 C C . HIS A 1 80 ? 13.037 -9.449 -11.889 1.00 88.94 80 HIS A C 1
ATOM 649 O O . HIS A 1 80 ? 13.078 -9.696 -13.092 1.00 88.94 80 HIS A O 1
ATOM 655 N N . LEU A 1 81 ? 11.903 -9.066 -11.288 1.00 87.06 81 LEU A N 1
ATOM 656 C CA . LEU A 1 81 ? 10.612 -8.963 -11.983 1.00 87.06 81 LEU A CA 1
ATOM 657 C C . LEU A 1 81 ? 10.550 -7.768 -12.946 1.00 87.06 81 LEU A C 1
ATOM 659 O O . LEU A 1 81 ? 9.841 -7.818 -13.948 1.00 87.06 81 LEU A O 1
ATOM 663 N N . ALA A 1 82 ? 11.269 -6.693 -12.647 1.00 86.62 82 ALA A N 1
ATOM 664 C CA . ALA A 1 82 ? 11.301 -5.487 -13.455 1.00 86.62 82 ALA A CA 1
ATOM 665 C C . ALA A 1 82 ? 12.742 -5.108 -13.799 1.00 86.62 82 ALA A C 1
ATOM 667 O O . ALA A 1 82 ? 13.613 -5.030 -12.922 1.00 86.62 82 ALA A O 1
ATOM 668 N N . THR A 1 83 ? 12.975 -4.840 -15.081 1.00 85.94 83 THR A N 1
ATOM 669 C CA . THR A 1 83 ? 14.227 -4.270 -15.573 1.00 85.94 83 THR A CA 1
ATOM 670 C C . THR A 1 83 ? 14.176 -2.764 -15.430 1.00 85.94 83 THR A C 1
ATOM 672 O O . THR A 1 83 ? 13.210 -2.128 -15.845 1.00 85.94 83 THR A O 1
ATOM 675 N N . THR A 1 84 ? 15.209 -2.189 -14.819 1.00 84.00 84 THR A N 1
ATOM 676 C CA . THR A 1 84 ? 15.260 -0.755 -14.533 1.00 84.00 84 THR A CA 1
ATOM 677 C C . THR A 1 84 ? 16.581 -0.173 -14.991 1.00 84.00 84 THR A C 1
ATOM 679 O O . THR A 1 84 ? 17.632 -0.713 -14.646 1.00 84.00 84 THR A O 1
ATOM 682 N N . ASN A 1 85 ? 16.543 0.963 -15.683 1.00 81.31 85 ASN A N 1
ATOM 683 C CA . ASN A 1 85 ? 17.765 1.633 -16.143 1.00 81.31 85 ASN A CA 1
ATOM 684 C C . ASN A 1 85 ? 18.558 2.258 -14.986 1.00 81.31 85 ASN A C 1
ATOM 686 O O . ASN A 1 85 ? 19.770 2.440 -15.076 1.00 81.31 85 ASN A O 1
ATOM 690 N N . ASN A 1 86 ? 17.873 2.610 -13.893 1.00 82.69 86 ASN A N 1
ATOM 691 C CA . ASN A 1 86 ? 18.487 3.210 -12.718 1.00 82.69 86 ASN A CA 1
ATOM 692 C C . ASN A 1 86 ? 17.689 2.876 -11.445 1.00 82.69 86 ASN A C 1
ATOM 694 O O . ASN A 1 86 ? 16.461 2.976 -11.424 1.00 82.69 86 ASN A O 1
ATOM 698 N N . ASN A 1 87 ? 18.394 2.550 -10.358 1.00 80.62 87 ASN A N 1
ATOM 699 C CA . ASN A 1 87 ? 17.810 2.245 -9.048 1.00 80.62 87 ASN A CA 1
ATOM 700 C C . ASN A 1 87 ? 16.939 3.385 -8.493 1.00 80.62 87 ASN A C 1
ATOM 702 O O . ASN A 1 87 ? 15.973 3.123 -7.776 1.00 80.62 87 ASN A O 1
ATOM 706 N N . TYR A 1 88 ? 17.228 4.645 -8.841 1.00 86.56 88 TYR A N 1
ATOM 707 C CA . TYR A 1 88 ? 16.391 5.781 -8.429 1.00 86.56 88 TYR A CA 1
ATOM 708 C C . TYR A 1 88 ? 14.968 5.710 -8.993 1.00 86.56 88 TYR A C 1
ATOM 710 O O . TYR A 1 88 ? 14.035 6.220 -8.372 1.00 86.56 88 TYR A O 1
ATOM 718 N N . VAL A 1 89 ? 14.771 5.045 -10.131 1.00 87.50 89 VAL A N 1
ATOM 719 C CA . VAL A 1 89 ? 13.449 4.945 -10.749 1.00 87.50 89 VAL A CA 1
ATOM 720 C C . VAL A 1 89 ? 12.531 4.029 -9.938 1.00 87.50 89 VAL A C 1
ATOM 722 O O . VAL A 1 89 ? 11.355 4.341 -9.782 1.00 87.50 89 VAL A O 1
ATOM 725 N N . LEU A 1 90 ? 13.062 2.968 -9.314 1.00 87.75 90 LEU A N 1
ATOM 726 C CA . LEU A 1 90 ? 12.289 2.122 -8.390 1.00 87.75 90 LEU A CA 1
ATOM 727 C C . LEU A 1 90 ? 11.789 2.913 -7.177 1.00 87.75 90 LEU A C 1
ATOM 729 O O . LEU A 1 90 ? 10.697 2.657 -6.668 1.00 87.75 90 LEU A O 1
ATOM 733 N N . LEU A 1 91 ? 12.570 3.894 -6.724 1.00 90.44 91 LEU A N 1
ATOM 734 C CA . LEU A 1 91 ? 12.187 4.759 -5.614 1.00 90.44 91 LEU A CA 1
ATOM 735 C C . LEU A 1 91 ? 11.051 5.710 -6.012 1.00 90.44 91 LEU A C 1
ATOM 737 O O . LEU A 1 91 ? 10.094 5.865 -5.254 1.00 90.44 91 LEU A O 1
ATOM 741 N N . ILE A 1 92 ? 11.115 6.290 -7.215 1.00 89.81 92 ILE A N 1
ATOM 742 C CA . ILE A 1 92 ? 10.028 7.111 -7.772 1.00 89.81 92 ILE A CA 1
ATOM 743 C C . ILE A 1 92 ? 8.772 6.259 -7.978 1.00 89.81 92 ILE A C 1
ATOM 745 O O . ILE A 1 92 ? 7.688 6.665 -7.562 1.00 89.81 92 ILE A O 1
ATOM 749 N N . PHE A 1 93 ? 8.918 5.055 -8.535 1.00 90.44 93 PHE A N 1
ATOM 750 C CA . PHE A 1 93 ? 7.827 4.095 -8.693 1.00 90.44 93 PHE A CA 1
ATOM 751 C C . PHE A 1 93 ? 7.137 3.818 -7.353 1.00 90.44 93 PHE A C 1
ATOM 753 O O . PHE A 1 93 ? 5.918 3.955 -7.236 1.00 90.44 93 PHE A O 1
ATOM 760 N N . ALA A 1 94 ? 7.912 3.509 -6.310 1.00 92.75 94 ALA A N 1
ATOM 761 C CA . ALA A 1 94 ? 7.379 3.278 -4.973 1.00 92.75 94 ALA A CA 1
ATOM 762 C C . ALA A 1 94 ? 6.698 4.525 -4.382 1.00 92.75 94 ALA A C 1
ATOM 764 O O . ALA A 1 94 ? 5.679 4.396 -3.695 1.00 92.75 94 ALA A O 1
ATOM 765 N N . ALA A 1 95 ? 7.221 5.724 -4.651 1.00 92.50 95 ALA A N 1
ATOM 766 C CA . ALA A 1 95 ? 6.631 6.983 -4.199 1.00 92.50 95 ALA A CA 1
ATOM 767 C C . ALA A 1 95 ? 5.263 7.224 -4.844 1.00 92.50 95 ALA A C 1
ATOM 769 O O . ALA A 1 95 ? 4.275 7.412 -4.131 1.00 92.50 95 ALA A O 1
ATOM 770 N N . VAL A 1 96 ? 5.189 7.148 -6.176 1.00 92.62 96 VAL A N 1
ATOM 771 C CA . VAL A 1 96 ? 3.940 7.325 -6.931 1.00 92.62 96 VAL A CA 1
ATOM 772 C C . VAL A 1 96 ? 2.921 6.267 -6.521 1.00 92.62 96 VAL A C 1
ATOM 774 O O . VAL A 1 96 ? 1.785 6.610 -6.188 1.00 92.62 96 VAL A O 1
ATOM 777 N N . PHE A 1 97 ? 3.336 4.998 -6.459 1.00 93.50 97 PHE A N 1
ATOM 778 C CA . PHE A 1 97 ? 2.477 3.907 -6.010 1.00 93.50 97 PHE A CA 1
ATOM 779 C C . PHE A 1 97 ? 1.904 4.172 -4.612 1.00 93.50 97 PHE A C 1
ATOM 781 O O . PHE A 1 97 ? 0.698 4.056 -4.411 1.00 93.50 97 PHE A O 1
ATOM 788 N N . THR A 1 98 ? 2.738 4.588 -3.654 1.00 94.31 98 THR A N 1
ATOM 789 C CA . THR A 1 98 ? 2.291 4.847 -2.276 1.00 94.31 98 THR A CA 1
ATOM 790 C C . THR A 1 98 ? 1.304 6.011 -2.202 1.00 94.31 98 THR A C 1
ATOM 792 O O . THR A 1 98 ? 0.309 5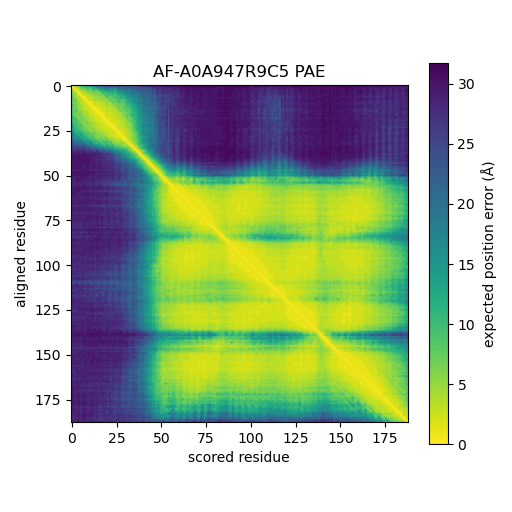.927 -1.482 1.00 94.31 98 THR A O 1
ATOM 795 N N . ILE A 1 99 ? 1.549 7.092 -2.945 1.00 93.38 99 ILE A N 1
ATOM 796 C CA . ILE A 1 99 ? 0.641 8.246 -2.981 1.00 93.38 99 ILE A CA 1
ATOM 797 C C . ILE A 1 99 ? -0.718 7.827 -3.545 1.00 93.38 99 ILE A C 1
ATOM 799 O O . ILE A 1 99 ? -1.750 8.094 -2.925 1.00 93.38 99 ILE A O 1
ATOM 803 N N . MET A 1 100 ? -0.722 7.130 -4.684 1.00 93.75 100 MET A N 1
ATOM 804 C CA . MET A 1 100 ? -1.949 6.611 -5.293 1.00 93.75 100 MET A CA 1
ATOM 805 C C . MET A 1 100 ? -2.681 5.670 -4.337 1.00 93.75 100 MET A C 1
ATOM 807 O O . MET A 1 100 ? -3.903 5.761 -4.194 1.00 93.75 100 MET A O 1
ATOM 811 N N . GLU A 1 101 ? -1.927 4.826 -3.631 1.00 93.00 101 GLU A N 1
ATOM 812 C CA . GLU A 1 101 ? -2.443 3.911 -2.625 1.00 93.00 101 GLU A CA 1
ATOM 813 C C . GLU A 1 101 ? -3.163 4.610 -1.475 1.00 93.00 101 GLU A C 1
ATOM 815 O O . GLU A 1 101 ? -4.301 4.258 -1.146 1.00 93.00 101 GLU A O 1
ATOM 820 N N . GLU A 1 102 ? -2.546 5.625 -0.885 1.00 91.56 102 GLU A N 1
ATOM 821 C CA . GLU A 1 102 ? -3.166 6.396 0.192 1.00 91.56 102 GLU A CA 1
ATOM 822 C C . GLU A 1 102 ? -4.404 7.165 -0.288 1.00 91.56 102 GLU A C 1
ATOM 824 O O . GLU A 1 102 ? -5.424 7.194 0.411 1.00 91.56 102 GLU A O 1
ATOM 829 N N . ILE A 1 103 ? -4.367 7.722 -1.502 1.00 92.00 103 ILE A N 1
ATOM 830 C CA . ILE A 1 103 ? -5.502 8.448 -2.085 1.00 92.00 103 ILE A CA 1
ATOM 831 C C . ILE A 1 103 ? -6.695 7.511 -2.294 1.00 92.00 103 ILE A C 1
ATOM 833 O O . ILE A 1 103 ? -7.787 7.794 -1.784 1.00 92.00 103 ILE A O 1
ATOM 837 N N . TYR A 1 104 ? -6.523 6.389 -3.004 1.00 92.81 104 TYR A N 1
ATOM 838 C CA . TYR A 1 104 ? -7.663 5.513 -3.286 1.00 92.81 104 TYR A CA 1
ATOM 839 C C . TYR A 1 104 ? -8.200 4.876 -2.000 1.00 92.81 104 TYR A C 1
ATOM 841 O O . TYR A 1 104 ? -9.418 4.730 -1.863 1.00 92.81 104 TYR A O 1
ATOM 849 N N . LYS A 1 105 ? -7.337 4.534 -1.026 1.00 90.31 105 LYS A N 1
ATOM 850 C CA . LYS A 1 105 ? -7.782 4.007 0.274 1.00 90.31 105 LYS A CA 1
ATOM 851 C C . LYS A 1 105 ? -8.629 5.035 1.002 1.00 90.31 105 LYS A C 1
ATOM 853 O O . LYS A 1 105 ? -9.731 4.709 1.447 1.00 90.31 105 LYS A O 1
ATOM 858 N N . ALA A 1 106 ? -8.155 6.277 1.093 1.00 88.62 106 ALA A N 1
ATOM 859 C CA . ALA A 1 106 ? -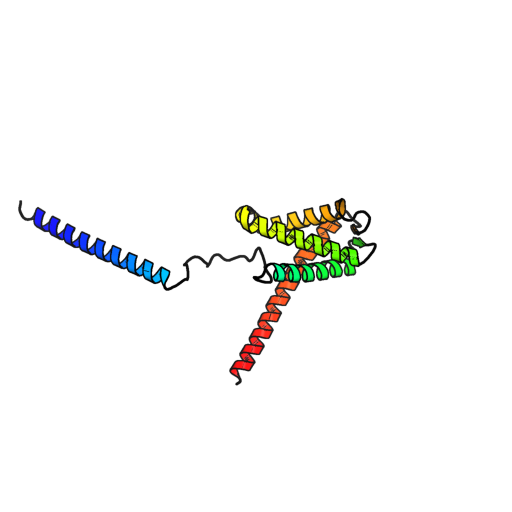8.895 7.354 1.737 1.00 88.62 106 ALA A CA 1
ATOM 860 C C . ALA A 1 106 ? -10.271 7.566 1.083 1.00 88.62 106 ALA A C 1
ATOM 862 O O . ALA A 1 106 ? -11.274 7.682 1.793 1.00 88.62 106 ALA A O 1
ATOM 863 N N . ILE A 1 107 ? -10.338 7.551 -0.252 1.00 91.00 107 ILE A N 1
ATOM 864 C CA . ILE A 1 107 ? -11.592 7.695 -1.005 1.00 91.00 107 ILE A CA 1
ATOM 865 C C . ILE A 1 107 ? -12.533 6.515 -0.739 1.00 91.00 107 ILE A C 1
ATOM 867 O O . ILE A 1 107 ? -13.696 6.726 -0.383 1.00 91.00 107 ILE A O 1
ATOM 871 N N . LEU A 1 108 ? -12.048 5.279 -0.880 1.00 89.81 108 LEU A N 1
ATOM 872 C CA . LEU A 1 108 ? -12.868 4.079 -0.721 1.00 89.81 108 LEU A CA 1
ATOM 873 C C . LEU A 1 108 ? -13.422 3.943 0.693 1.00 89.81 108 LEU A C 1
ATOM 875 O O . LEU A 1 108 ? -14.595 3.633 0.863 1.00 89.81 108 LEU A O 1
ATOM 879 N N . LEU A 1 109 ? -12.620 4.229 1.712 1.00 86.44 109 LEU A N 1
ATOM 880 C CA . LEU A 1 109 ? -13.059 4.107 3.101 1.00 86.44 109 LEU A CA 1
ATOM 881 C C . LEU A 1 109 ? -14.016 5.224 3.510 1.00 86.44 109 LEU A C 1
ATOM 883 O O . LEU A 1 109 ? -14.933 4.982 4.290 1.00 86.44 109 LEU A O 1
ATOM 887 N N . LYS A 1 110 ? -13.817 6.443 2.992 1.00 85.31 110 LYS A N 1
ATOM 888 C CA . LYS A 1 110 ? -14.665 7.590 3.338 1.00 85.31 110 LYS A CA 1
ATOM 889 C C . LYS A 1 110 ? -15.996 7.572 2.590 1.00 85.31 110 LYS A C 1
ATOM 891 O O . LYS A 1 110 ? -17.019 7.908 3.177 1.00 85.31 110 LYS A O 1
ATOM 896 N N . LYS A 1 111 ? -15.985 7.219 1.301 1.00 89.25 111 LYS A N 1
ATOM 897 C CA . LYS A 1 111 ? -17.154 7.340 0.414 1.00 89.25 111 LYS A CA 1
ATOM 898 C C . LYS A 1 111 ? -17.790 5.996 0.052 1.00 89.25 111 LYS A C 1
ATOM 900 O O . LYS A 1 111 ? -19.005 5.930 -0.098 1.00 89.25 111 LYS A O 1
ATOM 905 N N . TYR A 1 112 ? -17.002 4.926 -0.056 1.00 90.38 112 TYR A N 1
ATOM 906 C CA . TYR A 1 112 ? -17.438 3.638 -0.615 1.00 90.38 112 TYR A CA 1
ATOM 907 C C . TYR A 1 112 ? -17.195 2.445 0.322 1.00 90.38 112 TYR A C 1
ATOM 909 O O . TYR A 1 112 ? -16.910 1.335 -0.129 1.00 90.38 112 TYR A O 1
ATOM 917 N N . ILE A 1 113 ? -17.351 2.643 1.636 1.00 86.50 113 ILE A N 1
ATOM 918 C CA . ILE A 1 113 ? -17.075 1.602 2.639 1.00 86.50 113 ILE A CA 1
ATOM 919 C C . ILE A 1 113 ? -17.884 0.317 2.406 1.00 86.50 113 ILE A C 1
ATOM 921 O O . ILE A 1 113 ? -17.384 -0.777 2.642 1.00 86.50 113 ILE A O 1
ATOM 925 N N . LYS A 1 114 ? -19.106 0.430 1.864 1.00 87.19 114 LYS A N 1
ATOM 926 C CA . LYS A 1 114 ? -19.937 -0.728 1.500 1.00 87.19 114 LYS A CA 1
ATOM 927 C C . LYS A 1 114 ? -19.232 -1.632 0.485 1.00 87.19 114 LYS A C 1
ATOM 929 O O . LYS A 1 114 ? -19.201 -2.837 0.684 1.00 87.19 114 LYS A O 1
ATOM 934 N N . ILE A 1 115 ? -18.616 -1.061 -0.553 1.00 89.69 115 ILE A N 1
ATOM 935 C CA . ILE A 1 115 ? -17.877 -1.822 -1.577 1.00 89.69 115 ILE A CA 1
ATOM 936 C C . ILE A 1 115 ? -16.683 -2.539 -0.941 1.00 89.69 115 ILE A C 1
ATOM 938 O O . ILE A 1 115 ? -16.433 -3.714 -1.208 1.00 89.69 115 ILE A O 1
ATOM 942 N N . VAL A 1 116 ? -15.969 -1.842 -0.056 1.00 88.00 116 VAL A N 1
ATOM 943 C CA . VAL A 1 116 ? -14.833 -2.402 0.684 1.00 88.00 116 VAL A CA 1
ATOM 944 C C . VAL A 1 116 ? -15.266 -3.593 1.546 1.00 88.00 116 VAL A C 1
ATOM 946 O O . VAL A 1 116 ? -14.601 -4.625 1.525 1.00 88.00 116 VAL A O 1
ATOM 949 N N . LEU A 1 117 ? -16.396 -3.489 2.250 1.00 86.38 117 LEU A N 1
ATOM 950 C CA . LEU A 1 117 ? -16.929 -4.571 3.083 1.00 86.38 117 LEU A CA 1
ATOM 951 C C . LEU A 1 117 ? -17.448 -5.750 2.251 1.00 86.38 117 LEU A C 1
ATOM 953 O O . LEU A 1 117 ? -17.076 -6.886 2.529 1.00 86.38 117 LEU A O 1
ATOM 957 N N . TYR A 1 118 ? -18.240 -5.501 1.202 1.00 90.88 118 TYR A N 1
ATOM 958 C CA . TYR A 1 118 ? -18.768 -6.566 0.338 1.00 90.88 118 TYR A CA 1
ATOM 959 C C . TYR A 1 118 ? -17.665 -7.331 -0.396 1.00 90.88 118 TYR A C 1
ATOM 961 O O . TYR A 1 118 ? -17.766 -8.540 -0.566 1.00 90.88 118 TYR A O 1
ATOM 969 N N . SER A 1 119 ? -16.587 -6.648 -0.784 1.00 88.75 119 SER A N 1
ATOM 970 C CA . SER A 1 119 ? -15.416 -7.295 -1.384 1.00 88.75 119 SER A CA 1
ATOM 971 C C . SER A 1 119 ? -14.451 -7.894 -0.358 1.00 88.75 119 SER A C 1
ATOM 973 O O . SER A 1 119 ? -13.417 -8.424 -0.752 1.00 88.75 119 SER A O 1
ATOM 975 N N . SER A 1 120 ? -14.724 -7.787 0.950 1.00 85.94 120 SER A N 1
ATOM 976 C CA . SER A 1 120 ? -13.788 -8.190 2.015 1.00 85.94 120 SER A CA 1
ATOM 977 C C . SER A 1 120 ? -12.380 -7.596 1.842 1.00 85.94 120 SER A C 1
ATOM 979 O O . SER A 1 120 ? -11.371 -8.224 2.151 1.00 85.94 120 SER A O 1
ATOM 981 N N . GLY A 1 121 ? -12.301 -6.373 1.309 1.00 80.38 121 GLY A N 1
ATOM 982 C CA . GLY A 1 121 ? -11.043 -5.682 1.023 1.00 80.38 121 GLY A CA 1
ATOM 983 C C . GLY A 1 121 ? -10.331 -6.119 -0.262 1.00 80.38 121 GLY A C 1
ATOM 984 O O . GLY A 1 121 ? -9.318 -5.512 -0.609 1.00 80.38 121 GLY A O 1
ATOM 985 N N . LEU A 1 122 ? -10.861 -7.091 -1.015 1.00 89.12 122 LEU A N 1
ATOM 986 C CA . LEU A 1 122 ? -10.299 -7.533 -2.299 1.00 89.12 122 LEU A CA 1
ATOM 987 C C . LEU A 1 122 ? -10.260 -6.397 -3.334 1.00 89.12 122 LEU A C 1
ATOM 989 O O . LEU A 1 122 ? -9.381 -6.370 -4.193 1.00 89.12 122 LEU A O 1
ATOM 993 N N . ILE A 1 123 ? -11.140 -5.399 -3.206 1.00 91.75 123 ILE A N 1
ATOM 994 C CA . ILE A 1 123 ? -11.112 -4.200 -4.051 1.00 91.75 123 ILE A CA 1
ATOM 995 C C . ILE A 1 123 ? -9.771 -3.453 -3.984 1.00 91.75 123 ILE A C 1
ATOM 997 O O . ILE A 1 123 ? -9.308 -2.942 -4.999 1.00 91.75 123 ILE A O 1
ATOM 1001 N N . PHE A 1 124 ? -9.109 -3.428 -2.823 1.00 91.25 124 PHE A N 1
ATOM 1002 C CA . PHE A 1 124 ? -7.799 -2.787 -2.686 1.00 91.25 124 PHE A CA 1
ATOM 1003 C C . PHE A 1 124 ? -6.724 -3.538 -3.468 1.00 91.25 124 PHE A C 1
ATOM 1005 O O . PHE A 1 124 ? -5.871 -2.921 -4.100 1.00 91.25 124 PHE A O 1
ATOM 1012 N N . PHE A 1 125 ? -6.790 -4.870 -3.458 1.00 91.69 125 PHE A N 1
ATOM 1013 C CA . PHE A 1 125 ? -5.899 -5.705 -4.252 1.00 91.69 125 PHE A CA 1
ATOM 1014 C C . PHE A 1 125 ? -6.103 -5.455 -5.750 1.00 91.69 125 PHE A C 1
ATOM 1016 O O . PHE A 1 125 ? -5.134 -5.173 -6.447 1.00 91.69 125 PHE A O 1
ATOM 1023 N N . LEU A 1 126 ? -7.350 -5.476 -6.233 1.00 94.75 126 LEU A N 1
ATOM 1024 C CA . LEU A 1 126 ? -7.644 -5.238 -7.650 1.00 94.75 126 LEU A CA 1
ATOM 1025 C C . LEU A 1 126 ? -7.170 -3.861 -8.118 1.00 94.75 126 LEU A C 1
ATOM 1027 O O . LEU A 1 126 ? -6.551 -3.754 -9.172 1.00 94.75 126 LEU A O 1
ATOM 1031 N N . ILE A 1 127 ? -7.409 -2.814 -7.325 1.00 94.94 127 ILE A N 1
ATOM 1032 C CA . ILE A 1 127 ? -6.938 -1.468 -7.663 1.00 94.94 127 ILE A CA 1
ATOM 1033 C C . ILE A 1 127 ? -5.410 -1.414 -7.681 1.00 94.94 127 ILE A C 1
ATOM 1035 O O . ILE A 1 127 ? -4.853 -0.801 -8.584 1.00 94.94 127 ILE A O 1
ATOM 1039 N N . ASN A 1 128 ? -4.720 -2.080 -6.749 1.00 94.44 128 ASN A N 1
ATOM 1040 C CA . ASN A 1 128 ? -3.259 -2.167 -6.788 1.00 94.44 128 ASN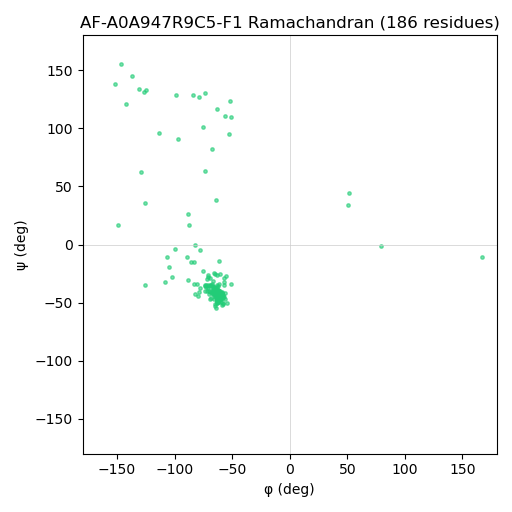 A CA 1
ATOM 1041 C C . ASN A 1 128 ? -2.758 -2.844 -8.063 1.00 94.44 128 ASN A C 1
ATOM 1043 O O . ASN A 1 128 ? -1.824 -2.337 -8.673 1.00 94.44 128 ASN A O 1
ATOM 1047 N N . VAL A 1 129 ? -3.388 -3.943 -8.487 1.00 94.44 129 VAL A N 1
ATOM 1048 C CA . VAL A 1 129 ? -3.056 -4.609 -9.756 1.00 94.44 129 VAL A CA 1
ATOM 1049 C C . VAL A 1 129 ? -3.217 -3.638 -10.921 1.00 94.44 129 VAL A C 1
ATOM 1051 O O . VAL A 1 129 ? -2.273 -3.443 -11.682 1.00 94.44 129 VAL A O 1
ATOM 1054 N N . VAL A 1 130 ? -4.367 -2.968 -11.017 1.00 94.44 130 VAL A N 1
ATOM 1055 C CA . VAL A 1 130 ? -4.619 -1.973 -12.069 1.00 94.44 130 VAL A CA 1
ATOM 1056 C C . VAL A 1 130 ? -3.580 -0.855 -12.034 1.00 94.44 130 VAL A C 1
ATOM 1058 O O . VAL A 1 130 ? -3.047 -0.500 -13.078 1.00 94.44 130 VAL A O 1
ATOM 1061 N N . ILE A 1 131 ? -3.241 -0.326 -10.857 1.00 93.31 131 ILE A N 1
ATOM 1062 C CA . ILE A 1 131 ? -2.219 0.717 -10.722 1.00 93.31 131 ILE A CA 1
ATOM 1063 C C . ILE A 1 131 ? -0.867 0.213 -11.213 1.00 93.31 131 ILE A C 1
ATOM 1065 O O . ILE A 1 131 ? -0.230 0.922 -11.973 1.00 93.31 131 ILE A O 1
ATOM 1069 N N . PHE A 1 132 ? -0.433 -0.989 -10.839 1.00 92.38 132 PHE A N 1
ATOM 1070 C CA . PHE A 1 132 ? 0.844 -1.531 -11.308 1.00 92.38 132 PHE A CA 1
ATOM 1071 C C . PHE A 1 132 ? 0.897 -1.659 -12.835 1.00 92.38 132 PHE A C 1
ATOM 1073 O O . PHE A 1 132 ? 1.894 -1.261 -13.427 1.00 92.38 132 PHE A O 1
ATOM 1080 N N . TYR A 1 133 ? -0.184 -2.118 -13.473 1.00 91.88 133 TYR A N 1
ATOM 1081 C CA . TYR A 1 133 ? -0.278 -2.144 -14.938 1.00 91.88 133 TYR A CA 1
ATOM 1082 C C . TYR A 1 133 ? -0.300 -0.744 -15.559 1.00 91.88 133 TYR A C 1
ATOM 1084 O O . TYR A 1 133 ? 0.333 -0.515 -16.583 1.00 91.88 133 TYR A O 1
ATOM 1092 N N . LEU A 1 134 ? -1.002 0.212 -14.947 1.00 90.25 134 LEU A N 1
ATOM 1093 C CA . LEU A 1 134 ? -0.996 1.597 -15.420 1.00 90.25 134 LEU A CA 1
ATOM 1094 C C . LEU A 1 134 ? 0.383 2.243 -15.256 1.00 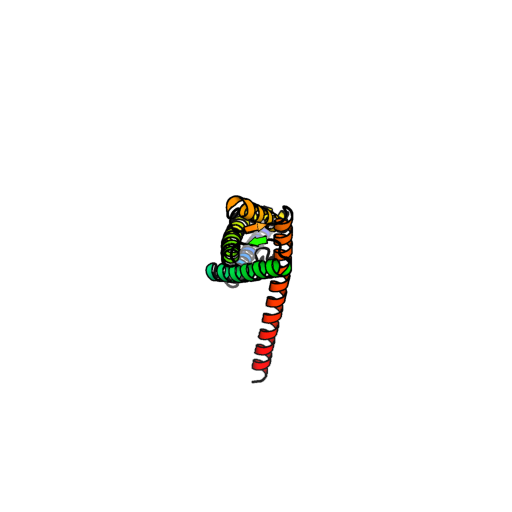90.25 134 LEU A C 1
ATOM 1096 O O . LEU A 1 134 ? 0.782 3.022 -16.111 1.00 90.25 134 LEU A O 1
ATOM 1100 N N . LEU A 1 135 ? 1.108 1.936 -14.180 1.00 87.75 135 LEU A N 1
ATOM 1101 C CA . LEU A 1 135 ? 2.463 2.437 -13.957 1.00 87.75 135 LEU A CA 1
ATOM 1102 C C . LEU A 1 135 ? 3.451 1.858 -14.977 1.00 87.75 135 LEU A C 1
ATOM 1104 O O . LEU A 1 135 ? 4.279 2.613 -15.479 1.00 87.75 135 LEU A O 1
ATOM 1108 N N . ASP A 1 136 ? 3.332 0.563 -15.287 1.00 86.12 136 ASP A N 1
ATOM 1109 C CA . ASP A 1 136 ? 4.110 -0.119 -16.332 1.00 86.12 136 ASP A CA 1
ATOM 1110 C C . ASP A 1 136 ? 3.851 0.506 -17.714 1.00 86.12 136 ASP A C 1
ATOM 1112 O O . ASP A 1 136 ? 4.790 0.824 -18.433 1.00 86.12 136 ASP A O 1
ATOM 1116 N N . LEU A 1 137 ? 2.583 0.788 -18.046 1.00 84.62 137 LEU A N 1
ATOM 1117 C CA . LEU A 1 137 ? 2.206 1.313 -19.362 1.00 84.62 137 LEU A CA 1
ATOM 1118 C C . LEU A 1 137 ? 2.448 2.824 -19.538 1.00 84.62 137 LEU A C 1
ATOM 1120 O O . LEU A 1 137 ? 2.887 3.252 -20.597 1.00 84.62 137 LEU A O 1
ATOM 1124 N N . TYR A 1 138 ? 2.100 3.657 -18.550 1.00 76.88 138 TYR A N 1
ATOM 1125 C CA . TYR A 1 138 ? 2.005 5.115 -18.747 1.00 76.88 138 TYR A CA 1
ATOM 1126 C C . TYR A 1 138 ? 3.181 5.918 -18.208 1.00 76.88 138 TYR A C 1
ATOM 1128 O O . TYR A 1 138 ? 3.403 7.038 -18.665 1.00 76.88 138 TYR A O 1
ATOM 1136 N N . LEU A 1 139 ? 3.870 5.428 -17.179 1.00 65.50 139 LEU A N 1
ATOM 1137 C CA . LEU A 1 139 ? 4.829 6.256 -16.447 1.00 65.50 139 LEU A CA 1
ATOM 1138 C C . LEU A 1 139 ? 6.283 5.918 -16.773 1.00 65.50 139 LEU A C 1
ATOM 1140 O O . LEU A 1 139 ? 7.149 6.739 -16.468 1.00 65.50 139 LEU A O 1
ATOM 1144 N N . LEU A 1 140 ? 6.569 4.733 -17.330 1.00 65.12 140 LEU A N 1
ATOM 1145 C CA . LEU A 1 140 ? 7.918 4.168 -17.270 1.00 65.12 140 LEU A CA 1
ATOM 1146 C C . LEU A 1 140 ? 8.339 3.277 -18.449 1.00 65.12 140 LEU A C 1
ATOM 1148 O O . LEU A 1 140 ? 9.361 2.617 -18.311 1.00 65.12 140 LEU A O 1
ATOM 1152 N N . GLU A 1 141 ? 7.663 3.295 -19.599 1.00 66.06 141 GLU A N 1
ATOM 1153 C CA . GLU A 1 141 ? 8.014 2.432 -20.749 1.00 66.06 141 GLU A CA 1
ATOM 1154 C C . GLU A 1 141 ? 9.515 2.512 -21.132 1.00 66.06 141 GLU A C 1
ATOM 1156 O O . GLU A 1 141 ? 10.139 1.500 -21.438 1.00 66.06 141 GLU A O 1
ATOM 1161 N N . ASP A 1 142 ? 10.135 3.689 -20.970 1.00 69.12 142 ASP A N 1
ATOM 1162 C CA . ASP A 1 142 ? 11.568 3.908 -21.221 1.00 69.12 142 ASP A CA 1
ATOM 1163 C C . ASP A 1 142 ? 12.496 3.658 -20.013 1.00 69.12 142 ASP A C 1
ATOM 1165 O O . ASP A 1 142 ? 13.720 3.654 -20.160 1.00 69.12 142 ASP A O 1
ATOM 1169 N N . TYR A 1 143 ? 11.965 3.491 -18.797 1.00 77.56 143 TYR A N 1
ATOM 1170 C CA . TYR A 1 143 ? 12.752 3.516 -17.553 1.00 77.56 143 TYR A CA 1
ATOM 1171 C C . TYR A 1 143 ? 12.587 2.285 -16.653 1.00 77.56 143 TYR A C 1
ATOM 1173 O O . TYR A 1 143 ? 13.556 1.895 -15.987 1.00 77.56 143 TYR A O 1
ATOM 1181 N N . ILE A 1 144 ? 11.387 1.702 -16.600 1.00 78.69 144 ILE A N 1
ATOM 1182 C CA . ILE A 1 144 ? 11.056 0.457 -15.902 1.00 78.69 144 ILE A CA 1
ATOM 1183 C C . ILE A 1 144 ? 10.057 -0.310 -16.746 1.00 78.69 144 ILE A C 1
ATOM 1185 O O . ILE A 1 144 ? 8.935 0.142 -16.942 1.00 78.69 144 ILE A O 1
ATOM 1189 N N . THR A 1 145 ? 10.442 -1.515 -17.128 1.00 84.62 145 THR A N 1
ATOM 1190 C CA . THR A 1 145 ? 9.557 -2.439 -17.825 1.00 84.62 145 THR A CA 1
ATOM 1191 C C . THR A 1 145 ? 9.503 -3.750 -17.070 1.00 84.62 145 THR A C 1
ATOM 1193 O O . THR A 1 145 ? 10.526 -4.300 -16.636 1.00 84.62 145 THR A O 1
ATOM 1196 N N . PHE A 1 146 ? 8.292 -4.258 -16.868 1.00 86.75 146 PHE A N 1
ATOM 1197 C CA . PHE A 1 146 ? 8.137 -5.626 -16.408 1.00 86.75 146 PHE A CA 1
ATOM 1198 C C . PHE A 1 146 ? 8.455 -6.586 -17.557 1.00 86.75 146 PHE A C 1
ATOM 1200 O O . PHE A 1 146 ? 7.931 -6.470 -18.661 1.00 86.75 146 PHE A O 1
ATOM 1207 N N . VAL A 1 147 ? 9.306 -7.578 -17.289 1.00 85.69 147 VAL A N 1
ATOM 1208 C CA . VAL A 1 147 ? 9.789 -8.515 -18.324 1.00 85.69 147 VAL A CA 1
ATOM 1209 C C . VAL A 1 147 ? 8.655 -9.381 -18.892 1.00 85.69 147 VAL A C 1
ATOM 1211 O O . VAL A 1 147 ? 8.730 -9.868 -20.017 1.00 85.69 147 VAL A O 1
ATOM 1214 N N . ASN A 1 148 ? 7.594 -9.594 -18.112 1.00 89.12 148 ASN A N 1
ATOM 1215 C CA . ASN A 1 148 ? 6.436 -10.382 -18.507 1.00 89.12 148 ASN A CA 1
ATOM 1216 C C . ASN A 1 148 ? 5.143 -9.679 -18.084 1.00 89.12 148 ASN A C 1
ATOM 1218 O O . ASN A 1 148 ? 5.060 -9.130 -16.987 1.00 89.12 148 ASN A O 1
ATOM 1222 N N . VAL A 1 149 ? 4.102 -9.806 -18.908 1.00 88.12 149 VAL A N 1
ATOM 1223 C CA . VAL A 1 149 ? 2.750 -9.285 -18.651 1.00 88.12 149 VAL A CA 1
ATOM 1224 C C . VAL A 1 149 ? 2.170 -9.780 -17.319 1.00 88.12 149 VAL A C 1
ATOM 1226 O O . VAL A 1 149 ? 1.349 -9.095 -16.719 1.00 88.12 149 VAL A O 1
ATOM 1229 N N . LEU A 1 150 ? 2.582 -10.944 -16.810 1.00 92.81 150 LEU A N 1
ATOM 1230 C CA . LEU A 1 150 ? 2.126 -11.466 -15.514 1.00 92.81 150 LEU A CA 1
ATOM 1231 C C . LEU A 1 150 ? 2.901 -10.908 -14.309 1.00 92.81 150 LEU A C 1
ATOM 1233 O O . LEU A 1 150 ? 2.453 -11.049 -13.170 1.00 92.81 150 LEU A O 1
ATOM 1237 N N . TYR A 1 151 ? 4.061 -10.287 -14.513 1.00 92.19 151 TYR A N 1
ATOM 1238 C CA . TYR A 1 151 ? 4.917 -9.837 -13.413 1.00 92.19 151 TYR A CA 1
ATOM 1239 C C . TYR A 1 151 ? 4.351 -8.671 -12.591 1.00 92.19 151 TYR A C 1
ATOM 1241 O O . TYR A 1 151 ? 4.510 -8.730 -11.370 1.00 92.19 151 TYR A O 1
ATOM 1249 N N . PRO A 1 152 ? 3.611 -7.692 -13.150 1.00 92.56 152 PRO A N 1
ATOM 1250 C CA . PRO A 1 152 ? 2.894 -6.702 -12.345 1.00 92.56 152 PRO A CA 1
ATOM 1251 C C . PRO A 1 152 ? 1.925 -7.353 -11.343 1.00 92.56 152 PRO A C 1
ATOM 1253 O O . PRO A 1 152 ? 1.889 -6.981 -10.168 1.00 92.56 152 PRO A O 1
ATOM 1256 N N . LEU A 1 153 ? 1.192 -8.390 -11.769 1.00 93.94 153 LEU A N 1
ATOM 1257 C CA . LEU A 1 153 ? 0.288 -9.148 -10.900 1.00 93.94 153 LEU A CA 1
ATOM 1258 C C . LEU A 1 153 ? 1.054 -9.863 -9.778 1.00 93.94 153 LEU A C 1
ATOM 1260 O O . LEU A 1 153 ? 0.695 -9.728 -8.605 1.00 93.94 153 LEU A O 1
ATOM 1264 N N . PHE A 1 154 ? 2.120 -10.597 -10.115 1.00 94.19 154 PHE A N 1
ATOM 1265 C CA . PHE A 1 154 ? 2.950 -11.275 -9.113 1.00 94.19 154 PHE A CA 1
ATOM 1266 C C . PHE A 1 154 ? 3.583 -10.293 -8.130 1.00 94.19 154 PHE A C 1
ATOM 1268 O O . PHE A 1 154 ? 3.605 -10.560 -6.928 1.00 94.19 154 PHE A O 1
ATOM 1275 N N . MET A 1 155 ? 4.035 -9.140 -8.617 1.00 93.25 155 MET A N 1
ATOM 1276 C CA . MET A 1 155 ? 4.611 -8.084 -7.797 1.00 93.25 155 MET A CA 1
ATOM 1277 C C . MET A 1 155 ? 3.614 -7.592 -6.745 1.00 93.25 155 MET A C 1
ATOM 1279 O O . MET A 1 155 ? 3.955 -7.514 -5.565 1.00 93.25 155 MET A O 1
ATOM 1283 N N . VAL A 1 156 ? 2.358 -7.344 -7.130 1.00 94.31 156 VAL A N 1
ATOM 1284 C CA . VAL A 1 156 ? 1.304 -6.934 -6.186 1.00 94.31 156 VAL A CA 1
ATOM 1285 C C . VAL A 1 156 ? 0.990 -8.031 -5.173 1.00 94.31 156 VAL A C 1
ATOM 1287 O O . VAL A 1 156 ? 0.848 -7.741 -3.982 1.00 94.31 156 VAL A O 1
ATOM 1290 N N . ILE A 1 157 ? 0.907 -9.289 -5.612 1.00 94.00 157 ILE A N 1
ATOM 1291 C CA . ILE A 1 157 ? 0.674 -10.434 -4.721 1.00 94.00 157 ILE A CA 1
ATOM 1292 C C . ILE A 1 157 ? 1.791 -10.520 -3.676 1.00 94.00 157 ILE A C 1
ATOM 1294 O O . ILE A 1 157 ? 1.519 -10.537 -2.472 1.00 94.00 157 ILE A O 1
ATOM 1298 N N . LEU A 1 158 ? 3.048 -10.516 -4.119 1.00 94.56 158 LEU A N 1
ATOM 1299 C CA . LEU A 1 158 ? 4.211 -10.598 -3.240 1.00 94.56 158 LEU A CA 1
ATOM 1300 C C . LEU A 1 158 ? 4.295 -9.401 -2.301 1.00 94.56 158 LEU A C 1
ATOM 1302 O O . LEU A 1 158 ? 4.562 -9.583 -1.113 1.00 94.56 158 LEU A O 1
ATOM 1306 N N . LEU A 1 159 ? 4.017 -8.195 -2.794 1.00 93.00 159 LEU A N 1
ATOM 1307 C CA . LEU A 1 159 ? 3.988 -6.988 -1.978 1.00 93.00 159 LEU A CA 1
ATOM 1308 C C . LEU A 1 159 ? 2.934 -7.100 -0.870 1.00 93.00 159 LEU A C 1
ATOM 1310 O O . LEU A 1 159 ? 3.223 -6.801 0.291 1.00 93.00 159 LEU A O 1
ATOM 1314 N N . GLN A 1 160 ? 1.736 -7.587 -1.200 1.00 91.50 160 GLN A N 1
ATOM 1315 C CA . GLN A 1 160 ? 0.650 -7.764 -0.241 1.00 91.50 160 GLN A CA 1
ATOM 1316 C C . GLN A 1 160 ? 0.997 -8.816 0.824 1.00 91.50 160 GLN A C 1
ATOM 1318 O O . GLN A 1 160 ? 0.824 -8.556 2.018 1.00 91.50 160 GLN A O 1
ATOM 1323 N N . PHE A 1 161 ? 1.543 -9.968 0.424 1.00 91.12 161 PHE A N 1
ATOM 1324 C CA . PHE A 1 161 ? 2.003 -10.997 1.363 1.00 91.12 161 PHE A CA 1
ATOM 1325 C C . PHE A 1 161 ? 3.144 -10.494 2.255 1.00 91.12 161 PHE A C 1
ATOM 1327 O O . PHE A 1 161 ? 3.099 -10.648 3.480 1.00 91.12 161 PHE A O 1
ATOM 1334 N N . SER A 1 162 ? 4.130 -9.820 1.665 1.00 91.31 162 SER A N 1
ATOM 1335 C CA . SER A 1 162 ? 5.273 -9.257 2.388 1.00 91.31 162 SER A CA 1
ATOM 1336 C C . SER A 1 162 ? 4.827 -8.210 3.403 1.00 91.31 162 SER A C 1
ATOM 1338 O O . SER A 1 162 ? 5.306 -8.189 4.536 1.00 91.31 162 SER A O 1
ATOM 1340 N N . ARG A 1 163 ? 3.837 -7.383 3.057 1.00 88.69 163 ARG A N 1
ATOM 1341 C CA . ARG A 1 163 ? 3.266 -6.390 3.972 1.00 88.69 163 ARG A CA 1
ATOM 1342 C C . ARG A 1 163 ? 2.584 -7.037 5.178 1.00 88.69 163 ARG A C 1
ATOM 1344 O O . ARG A 1 163 ? 2.745 -6.549 6.297 1.00 88.69 163 ARG A O 1
ATOM 1351 N N . ILE A 1 164 ? 1.864 -8.145 4.986 1.00 87.88 164 ILE A N 1
ATOM 1352 C CA . ILE A 1 164 ? 1.263 -8.908 6.095 1.00 87.88 164 ILE A CA 1
ATOM 1353 C C . ILE A 1 164 ? 2.358 -9.426 7.034 1.00 87.88 164 ILE A C 1
ATOM 1355 O O . ILE A 1 164 ? 2.220 -9.330 8.260 1.00 87.88 164 ILE A O 1
ATOM 1359 N N . PHE A 1 165 ? 3.465 -9.916 6.474 1.00 88.50 165 PHE A N 1
ATOM 1360 C CA . PHE A 1 165 ? 4.610 -10.369 7.257 1.00 88.50 165 PHE A CA 1
ATOM 1361 C C . PHE A 1 165 ? 5.247 -9.222 8.055 1.00 88.50 165 PHE A C 1
ATOM 1363 O O . PHE A 1 165 ? 5.371 -9.329 9.277 1.00 88.50 165 PHE A O 1
ATOM 1370 N N . VAL A 1 166 ? 5.555 -8.094 7.403 1.00 87.69 166 VAL A N 1
ATOM 1371 C CA . VAL A 1 166 ? 6.119 -6.894 8.049 1.00 87.69 166 VAL A CA 1
ATOM 1372 C C . VAL A 1 166 ? 5.207 -6.387 9.167 1.00 87.69 166 VAL A C 1
ATOM 1374 O O . VAL A 1 166 ? 5.679 -6.127 10.274 1.00 87.69 166 VAL A O 1
ATOM 1377 N N . LYS A 1 167 ? 3.890 -6.315 8.934 1.00 81.94 167 LYS A N 1
ATOM 1378 C CA . LYS A 1 167 ? 2.915 -5.899 9.956 1.00 81.94 167 LYS A CA 1
ATOM 1379 C C . LYS A 1 167 ? 2.923 -6.847 11.154 1.00 81.94 167 LYS A C 1
ATOM 1381 O O . LYS A 1 167 ? 2.934 -6.406 12.303 1.00 81.94 167 LYS A O 1
ATOM 1386 N N . THR A 1 168 ? 2.936 -8.150 10.894 1.00 83.94 168 THR A N 1
ATOM 1387 C CA . THR A 1 168 ? 2.958 -9.169 11.949 1.00 83.94 168 THR A CA 1
ATOM 1388 C C . THR A 1 168 ? 4.243 -9.078 12.773 1.00 83.94 168 THR A C 1
ATOM 1390 O O . THR A 1 168 ? 4.185 -9.129 14.005 1.00 83.94 168 THR A O 1
ATOM 1393 N N . ALA A 1 169 ? 5.390 -8.890 12.115 1.00 85.06 169 ALA A N 1
ATOM 1394 C CA . ALA A 1 169 ? 6.678 -8.690 12.769 1.00 85.06 169 ALA A CA 1
ATOM 1395 C C . ALA A 1 169 ? 6.692 -7.408 13.617 1.00 85.06 169 ALA A C 1
ATOM 1397 O O . ALA A 1 169 ? 7.079 -7.457 14.785 1.00 85.06 169 ALA A O 1
ATOM 1398 N N . TYR A 1 170 ? 6.182 -6.295 13.080 1.00 82.75 170 TYR A N 1
ATOM 1399 C CA . TYR A 1 170 ? 6.077 -5.021 13.793 1.00 82.75 170 TYR A CA 1
ATOM 1400 C C . TYR A 1 170 ? 5.242 -5.146 15.075 1.00 82.75 170 TYR A C 1
ATOM 1402 O O . TYR A 1 170 ? 5.707 -4.786 16.155 1.00 82.75 170 TYR A O 1
ATOM 1410 N N . ILE A 1 171 ? 4.039 -5.728 14.993 1.00 81.00 171 ILE A N 1
ATOM 1411 C CA . ILE A 1 171 ? 3.153 -5.892 16.159 1.00 81.00 171 ILE A CA 1
ATOM 1412 C C . ILE A 1 171 ? 3.808 -6.771 17.231 1.00 81.00 171 ILE A C 1
ATOM 1414 O O . ILE A 1 171 ? 3.736 -6.451 18.421 1.00 81.00 171 ILE A O 1
ATOM 1418 N N . LYS A 1 172 ? 4.449 -7.878 16.833 1.00 82.88 172 LYS A N 1
ATOM 1419 C CA . LYS A 1 172 ? 5.172 -8.752 17.770 1.00 82.88 172 LYS A CA 1
ATOM 1420 C C . LYS A 1 172 ? 6.339 -8.015 18.434 1.00 82.88 172 LYS A C 1
ATOM 1422 O O . LYS A 1 172 ? 6.491 -8.117 19.651 1.00 82.88 172 LYS A O 1
ATOM 1427 N N . GLY A 1 173 ? 7.106 -7.244 17.663 1.00 82.75 173 GLY A N 1
ATOM 1428 C CA . GLY A 1 173 ? 8.233 -6.452 18.157 1.00 82.75 173 GLY A CA 1
ATOM 1429 C C . GLY A 1 173 ? 7.808 -5.401 19.181 1.00 82.75 173 GLY A C 1
ATOM 1430 O O . GLY A 1 173 ? 8.349 -5.365 20.285 1.00 82.75 173 GLY A O 1
ATOM 1431 N N . VAL A 1 174 ? 6.777 -4.609 18.870 1.00 80.88 174 VAL A N 1
ATOM 1432 C CA . VAL A 1 174 ? 6.247 -3.597 19.800 1.00 80.88 174 VAL A CA 1
ATOM 1433 C C . VAL A 1 174 ? 5.764 -4.248 21.097 1.00 80.88 174 VAL A C 1
ATOM 1435 O O . VAL A 1 174 ? 6.152 -3.809 22.177 1.00 80.88 174 VAL A O 1
ATOM 1438 N N . LYS A 1 175 ? 4.993 -5.344 21.017 1.00 80.38 175 LYS A N 1
ATOM 1439 C CA . LYS A 1 175 ? 4.525 -6.073 22.210 1.00 80.38 175 LYS A CA 1
ATOM 1440 C C . LYS A 1 175 ? 5.679 -6.574 23.082 1.00 80.38 175 LYS A C 1
ATOM 1442 O O . LYS A 1 175 ? 5.590 -6.479 24.306 1.00 80.38 175 LYS A O 1
ATOM 1447 N N . ALA A 1 176 ? 6.745 -7.094 22.474 1.00 82.56 176 ALA A N 1
ATOM 1448 C CA . ALA A 1 176 ? 7.921 -7.565 23.201 1.00 82.56 176 ALA A CA 1
ATOM 1449 C C . ALA A 1 176 ? 8.615 -6.422 23.960 1.00 82.56 176 ALA A C 1
ATOM 1451 O O . ALA A 1 176 ? 8.896 -6.562 25.151 1.00 82.56 176 ALA A O 1
ATOM 1452 N N . ILE A 1 177 ? 8.811 -5.271 23.307 1.00 84.38 177 ILE A N 1
ATOM 1453 C CA . ILE A 1 177 ? 9.416 -4.081 23.924 1.00 84.38 177 ILE A CA 1
ATOM 1454 C C . ILE A 1 177 ? 8.537 -3.561 25.069 1.00 84.38 177 ILE A C 1
ATOM 1456 O O . ILE A 1 177 ? 9.031 -3.316 26.169 1.00 84.38 177 ILE A O 1
ATOM 1460 N N . THR A 1 178 ? 7.222 -3.448 24.860 1.00 83.06 178 THR A N 1
ATOM 1461 C CA . THR A 1 178 ? 6.294 -2.997 25.908 1.00 83.06 178 THR A CA 1
ATOM 1462 C C . THR A 1 178 ? 6.314 -3.927 27.123 1.00 83.06 178 THR A C 1
ATOM 1464 O O . THR A 1 178 ? 6.365 -3.447 28.256 1.00 83.06 178 THR A O 1
ATOM 1467 N N . MET A 1 179 ? 6.345 -5.249 26.917 1.00 80.88 179 MET A N 1
ATOM 1468 C CA . MET A 1 179 ? 6.472 -6.216 28.016 1.00 80.88 179 MET A CA 1
ATOM 1469 C C . MET A 1 179 ? 7.795 -6.067 28.778 1.00 80.88 179 MET A C 1
ATOM 1471 O O . MET A 1 179 ? 7.797 -6.151 30.007 1.00 80.88 179 MET A O 1
ATOM 1475 N N . GLN A 1 180 ? 8.908 -5.806 28.087 1.00 81.38 180 GLN A N 1
ATOM 1476 C CA . GLN A 1 180 ? 10.198 -5.558 28.739 1.00 81.38 180 GLN A CA 1
ATOM 1477 C C . GLN A 1 180 ? 10.180 -4.280 29.589 1.00 81.38 180 GLN A C 1
ATOM 1479 O O . GLN A 1 180 ? 10.654 -4.302 30.726 1.00 81.38 180 GLN A O 1
ATOM 1484 N N . ILE A 1 181 ? 9.575 -3.200 29.088 1.00 81.12 181 ILE A N 1
ATOM 1485 C CA . ILE A 1 181 ? 9.443 -1.931 29.822 1.00 81.12 181 ILE A CA 1
ATOM 1486 C C . ILE A 1 181 ? 8.585 -2.113 31.084 1.00 81.12 181 ILE A C 1
ATOM 1488 O O . ILE A 1 181 ? 8.980 -1.671 32.164 1.00 81.12 181 ILE A O 1
ATOM 1492 N N . ILE A 1 182 ? 7.447 -2.811 30.986 1.00 79.06 182 ILE A N 1
ATOM 1493 C CA . ILE A 1 182 ? 6.575 -3.094 32.141 1.00 79.06 182 ILE A CA 1
ATOM 1494 C C . ILE A 1 182 ? 7.308 -3.955 33.180 1.00 79.06 182 ILE A C 1
ATOM 1496 O O . ILE A 1 182 ? 7.267 -3.655 34.374 1.00 7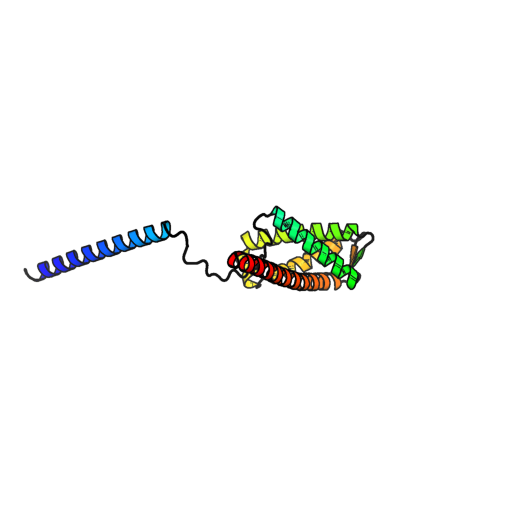9.06 182 ILE A O 1
ATOM 1500 N N . LYS A 1 183 ? 8.038 -4.988 32.737 1.00 76.69 183 LYS A N 1
ATOM 1501 C CA . LYS A 1 183 ? 8.829 -5.853 33.626 1.00 76.69 183 LYS A CA 1
ATOM 1502 C C . LYS A 1 183 ? 9.932 -5.082 34.357 1.00 76.69 183 LYS A C 1
ATOM 1504 O O . LYS A 1 183 ? 10.208 -5.386 35.515 1.00 76.69 183 LYS A O 1
ATOM 1509 N N . HIS A 1 184 ? 10.547 -4.091 33.710 1.00 71.62 184 HIS A N 1
ATOM 1510 C CA . HIS A 1 184 ? 11.540 -3.225 34.349 1.00 71.62 184 HIS A CA 1
ATOM 1511 C C . HIS A 1 184 ? 10.924 -2.230 35.338 1.00 71.62 184 HIS A C 1
ATOM 1513 O O . HIS A 1 184 ? 11.540 -1.960 36.367 1.00 71.62 184 HIS A O 1
ATOM 1519 N N . LYS A 1 185 ? 9.715 -1.722 35.065 1.00 74.38 185 LYS A N 1
ATOM 1520 C CA . LYS A 1 185 ? 8.999 -0.806 35.964 1.00 74.38 185 LYS A CA 1
ATOM 1521 C C . LYS A 1 185 ? 8.503 -1.492 37.243 1.00 74.38 185 LYS A C 1
ATOM 1523 O O . LYS A 1 185 ? 8.574 -0.876 38.290 1.00 74.38 185 LYS A O 1
ATOM 1528 N N . ASN A 1 186 ? 8.078 -2.758 37.178 1.00 68.75 186 ASN A N 1
ATOM 1529 C CA . ASN A 1 186 ? 7.627 -3.530 38.352 1.00 68.75 186 ASN A CA 1
ATOM 1530 C C . ASN A 1 186 ? 8.767 -4.084 39.233 1.00 68.75 186 ASN A C 1
ATOM 1532 O O . ASN A 1 186 ? 8.496 -4.726 40.243 1.00 68.75 186 ASN A O 1
ATOM 1536 N N . ARG A 1 187 ? 10.033 -3.915 38.829 1.00 63.88 187 ARG A N 1
ATOM 1537 C CA . ARG A 1 187 ? 11.218 -4.334 39.604 1.00 63.88 187 ARG A CA 1
ATOM 1538 C C . ARG A 1 187 ? 11.883 -3.185 40.373 1.00 63.88 187 ARG A C 1
ATOM 1540 O O . ARG A 1 187 ? 12.867 -3.438 41.062 1.00 63.88 187 ARG A O 1
ATOM 1547 N N . ARG A 1 188 ? 11.398 -1.954 40.211 1.00 52.84 188 ARG A N 1
ATOM 1548 C CA . ARG A 1 188 ? 11.768 -0.782 41.015 1.00 52.84 188 ARG A CA 1
ATOM 1549 C C . ARG A 1 188 ? 10.609 -0.441 41.934 1.00 52.84 188 ARG A C 1
ATOM 1551 O O . ARG A 1 188 ? 10.905 0.058 43.034 1.00 52.84 188 ARG A O 1
#

pLDDT: mean 78.31, std 16.29, range [34.69, 94.94]

Mean predicted aligned error: 14.16 Å